Protein 6EMT (pdb70)

Organism: Thermococcus kodakarensis (strain ATCC BAA-918 / JCM 12380 / KOD1) (NCBI:txid69014)

Nearest PDB structures (foldseek):
  6emt-assembly1_A  TM=1.006E+00  e=5.779E-35  Thermococcus kodakarensis
  6emv-assembly2_B  TM=9.645E-01  e=4.285E-28  Thermococcus kodakarensis
  6emv-assembly3_C  TM=9.522E-01  e=2.110E-27  Thermococcus kodakarensis
  6emv-assembly1_A  TM=9.459E-01  e=3.331E-26  Thermococcus kodakarensis
  6ems-assembly1_A  TM=9.760E-01  e=1.971E-25  Thermococcus kodakarensis

Solvent-accessible surface area: 8914 Å² total; per-residue (Å²): 137,143,9,54,0,0,1,4,6,73,8,6,129,126,37,80,111,147,76,16,32,110,22,6,91,16,2,64,72,0,45,39,55,0,136,117,55,21,73,0,57,15,0,0,0,0,87,8,58,112,61,0,87,126,54,20,188,40,106,7,131,95,9,35,34,43,53,20,53,4,19,82,6,0,111,117,69,72,16,86,38,0,0,0,15,12,90,223,7,170,104,59,3,49,137,175,3,35,94,8,106,0,0,1,5,10,18,61,61,157,114,61,5,0,104,84,6,82,93,32,57,4,104,19,54,64,34,51,13,13,30,215,65,70,88,110,36,30,22,121,159,24,19,92,25,0,3,0,0,0,32,16,40,70,84,60,59,54,20,66,93,0,0,159,81,26,103

Foldseek 3Di:
DAAAAEAECPVVVVDDPVVLLLVLVLLVLLLVVCVVVHNSQSYEYECDDDVSQVSDDDDPPSYHYYNHHPLVVCVVVVAQEEEEEDQPDPAADAQVCRVHRYYYQHDAPVVGSCVVNVVSRHHYHYHYQAAVNHCVLADNRRSLSVQLVCCCNVVVDDSNVSSVVSD

Sequence (167 aa):
DWPYFIIDLYHWDKHTQKEKGKIALQVNQQSYGLLRDYFTGSELAVTWANEEFREMFHGPLDRITTYGGPTSEFLKENGINEVVLLDPWAEEVLSEKDFDVKAFIIGGIVDPKIGEELESAGIKVRRRKIVLRGDVVGVPDRINRILGIILKMMVEGKSMDEAVYEMQ

InterPro domains:
  IPR007356 tRNA (guanine(9)-N1)-methyltransferase, eukaryotic [PF27710] (101-217)
  IPR016742 tRNA methyltransferase, archaea [PIRSF018978] (1-370)
  IPR028564 tRNA methyltransferase TRM10-type domain [PS51675] (87-292)
  IPR038459 tRNA methyltransferase TRM10-type domain superfamily [G3DSA:3.40.1280.30] (87-271)
  IPR053618 tRNA N1-methyltransferase [NF041140] (1-370)
  IPR060233 tRNA (guanine(9)-/adenine(9)-N1)-methyltransferase, N-terminal domain [PF27379] (6-94)
  IPR060234 tRNA (guanine(9)-/adenine(9)-N1)-methyltransferase, C-terminal domain [PF27381] (278-363)

Radius of gyration: 14.93 Å; Cα contacts (8 Å, |Δi|>4): 275; chains: 1; bounding box: 35×37×37 Å

Structure (mmCIF, N/CA/C/O backbone):
data_6EMT
#
_entry.id   6EMT
#
_cell.length_a   62.262
_cell.length_b   62.262
_cell.length_c   203.510
_cell.angle_alpha   90.000
_cell.angle_beta   90.000
_cell.angle_gamma   120.000
#
_symmetry.space_group_name_H-M   'P 61 2 2'
#
loop_
_entity.id
_entity.type
_entity.pdbx_description
1 polymer 'tRNA (guanine(9)-/adenine(9)-N1)-methyltransferase'
2 non-polymer 'ACETATE ION'
3 non-polymer GLYCEROL
4 non-polymer 2-AMINO-2-HYDROXYMETHYL-PROPANE-1,3-DIOL
5 water water
#
loop_
_atom_site.group_PDB
_atom_site.id
_atom_site.type_symbol
_atom_site.label_atom_id
_atom_site.label_alt_id
_atom_site.label_comp_id
_atom_site.label_asym_id
_atom_site.label_entity_id
_atom_site.label_seq_id
_atom_site.pdbx_PDB_ins_code
_atom_site.Cartn_x
_atom_site.Cartn_y
_atom_site.Cartn_z
_atom_site.occupancy
_atom_site.B_iso_or_equiv
_atom_site.auth_seq_id
_atom_site.auth_comp_id
_atom_site.auth_asym_id
_atom_site.auth_atom_id
_atom_site.pdbx_PDB_model_num
ATOM 1 N N . ASP A 1 22 ? -16.42606 -24.53674 21.52570 1.000 74.84194 97 ASP A N 1
ATOM 2 C CA . ASP A 1 22 ? -16.04244 -23.28702 22.17365 1.000 80.63267 97 ASP A CA 1
ATOM 3 C C . ASP A 1 22 ? -14.55208 -23.00246 22.00059 1.000 83.80281 97 ASP A C 1
ATOM 4 O O . ASP A 1 22 ? -14.11542 -21.85663 22.10552 1.000 90.43776 97 ASP A O 1
ATOM 6 N N . TRP A 1 23 ? -13.77577 -24.05028 21.73475 1.000 69.30636 98 TRP A N 1
ATOM 7 C CA . TRP A 1 23 ? -12.34417 -23.88379 21.54831 1.000 54.52104 98 TRP A CA 1
ATOM 8 C C . TRP A 1 23 ? -12.05070 -23.27610 20.17499 1.000 46.33304 98 TRP A C 1
ATOM 9 O O . TRP A 1 23 ? -12.77519 -23.52481 19.20855 1.000 49.06351 98 TRP A O 1
ATOM 20 N N . PRO A 1 24 ? -10.99228 -22.47760 20.06632 1.000 40.75904 99 PRO A N 1
ATOM 21 C CA . PRO A 1 24 ? -10.70451 -21.79750 18.80043 1.000 37.00516 99 PRO A CA 1
ATOM 22 C C . PRO A 1 24 ? -10.06210 -22.72151 17.77830 1.000 37.57691 99 PRO A C 1
ATOM 23 O O . PRO A 1 24 ? -9.55669 -23.80009 18.09309 1.000 34.72639 99 PRO A O 1
ATOM 27 N N . TYR A 1 25 ? -10.09316 -22.26915 16.52668 1.000 31.19999 100 TYR A N 1
ATOM 28 C CA . TYR A 1 25 ? -9.31402 -22.90937 15.48067 1.000 32.00390 100 TYR A CA 1
ATOM 29 C C . TYR A 1 25 ? -7.87854 -22.41250 15.53055 1.000 27.88883 100 TYR A C 1
ATOM 30 O O . TYR A 1 25 ? -7.61684 -21.24199 15.82850 1.000 30.91033 100 TYR A O 1
ATOM 39 N N . PHE A 1 26 ? -6.94991 -23.31416 15.24133 1.000 26.85304 101 PHE A N 1
ATOM 40 C CA . PHE A 1 26 ? -5.54264 -22.98189 15.05990 1.000 26.03736 101 PHE A CA 1
ATOM 41 C C . PHE A 1 26 ? -5.21766 -23.26567 13.60271 1.000 24.69405 101 PHE A C 1
ATOM 42 O O . PHE A 1 26 ? -5.25535 -24.42187 13.16716 1.000 29.17067 101 PHE A O 1
ATOM 50 N N . ILE A 1 27 ? -4.92920 -22.21006 12.84857 1.000 24.85809 102 ILE A N 1
ATOM 51 C CA . ILE A 1 27 ? -4.94072 -22.26131 11.39068 1.000 26.54122 102 ILE A CA 1
ATOM 52 C C . ILE A 1 27 ? -3.51586 -22.26848 10.86582 1.000 24.60418 102 ILE A C 1
ATOM 53 O O . ILE A 1 27 ? -2.69256 -21.43290 11.25766 1.000 25.80438 102 ILE A O 1
ATOM 58 N N . ILE A 1 28 ? -3.22851 -23.21333 9.97854 1.000 25.77735 103 ILE A N 1
ATOM 59 C CA . ILE A 1 28 ? -2.01491 -23.21653 9.17549 1.000 25.08808 103 ILE A CA 1
ATOM 60 C C . ILE A 1 28 ? -2.44723 -22.83071 7.76507 1.000 29.59779 103 ILE A C 1
ATOM 61 O O . ILE A 1 28 ? -3.16816 -23.58477 7.10045 1.000 28.33431 103 ILE A O 1
ATOM 66 N N . ASP A 1 29 ? -2.02621 -21.64191 7.32098 1.000 27.32580 104 ASP A N 1
ATOM 67 C CA . ASP A 1 29 ? -2.51999 -20.99971 6.10036 1.000 29.50772 104 ASP A CA 1
ATOM 68 C C . ASP A 1 29 ? -1.52365 -21.25779 4.97301 1.000 32.75187 104 ASP A C 1
ATOM 69 O O . ASP A 1 29 ? -0.39699 -20.75709 5.00955 1.000 33.56707 104 ASP A O 1
ATOM 74 N N . LEU A 1 30 ? -1.93871 -22.02334 3.95810 1.000 27.67792 105 LEU A N 1
ATOM 75 C CA . LEU A 1 30 ? -1.03568 -22.38816 2.87049 1.000 29.01187 105 LEU A CA 1
ATOM 76 C C . LEU A 1 30 ? -1.09978 -21.41558 1.69718 1.000 35.67173 105 LEU A C 1
ATOM 77 O O . LEU A 1 30 ? -0.79342 -21.80141 0.55868 1.000 31.15569 105 LEU A O 1
ATOM 82 N N . TYR A 1 31 ? -1.46882 -20.15870 1.95779 1.000 30.17510 106 TYR A N 1
ATOM 83 C CA . TYR A 1 31 ? -1.59709 -19.15997 0.90017 1.000 37.37711 106 TYR A CA 1
ATOM 84 C C . TYR A 1 31 ? -0.35048 -19.09658 0.01986 1.000 34.45003 106 TYR A C 1
ATOM 85 O O . TYR A 1 31 ? -0.45527 -19.00866 -1.20996 1.000 34.98721 106 TYR A O 1
ATOM 94 N N . HIS A 1 32 ? 0.83558 -19.16290 0.62821 1.000 32.80091 107 HIS A N 1
ATOM 95 C CA . HIS A 1 32 ? 2.10950 -19.03000 -0.07245 1.000 41.26388 107 HIS A CA 1
ATOM 96 C C . HIS A 1 32 ? 2.71802 -20.37427 -0.46785 1.000 38.29402 107 HIS A C 1
ATOM 97 O O . HIS A 1 32 ? 3.93717 -20.46089 -0.66380 1.000 41.66317 107 HIS A O 1
ATOM 104 N N . TRP A 1 33 ? 1.88819 -21.41326 -0.60829 1.000 34.74272 108 TRP A N 1
ATOM 105 C CA . TRP A 1 33 ? 2.38317 -22.77727 -0.80283 1.000 37.61400 108 TRP A CA 1
ATOM 106 C C . TRP A 1 33 ? 3.39736 -22.86619 -1.93882 1.000 39.45199 108 TRP A C 1
ATOM 107 O O . TRP A 1 33 ? 4.46040 -23.48068 -1.78981 1.000 41.21502 108 TRP A O 1
ATOM 118 N N . ASP A 1 34 ? 3.08776 -22.25647 -3.08396 1.000 42.23724 109 ASP A N 1
ATOM 119 C CA . ASP A 1 34 ? 3.92677 -22.42613 -4.26478 1.000 44.01414 109 ASP A CA 1
ATOM 120 C C . ASP A 1 34 ? 5.25327 -21.68425 -4.17008 1.000 48.03198 109 ASP A C 1
ATOM 121 O O . ASP A 1 34 ? 6.11267 -21.88123 -5.03525 1.000 52.50448 109 ASP A O 1
ATOM 126 N N . LYS A 1 35 ? 5.44736 -20.84854 -3.15250 1.000 43.62716 110 LYS A N 1
ATOM 127 C CA . LYS A 1 35 ? 6.71800 -20.16514 -2.95333 1.000 41.10694 110 LYS A CA 1
ATOM 128 C C . LYS A 1 35 ? 7.73374 -21.00056 -2.18513 1.000 45.39812 110 LYS A C 1
ATOM 129 O O . LYS A 1 35 ? 8.88715 -20.57577 -2.05191 1.000 48.51841 110 LYS A O 1
ATOM 135 N N . HIS A 1 36 ? 7.34712 -22.16757 -1.68033 1.000 40.08554 111 HIS A N 1
ATOM 136 C CA . HIS A 1 36 ? 8.22937 -22.97586 -0.85410 1.000 35.39102 111 HIS A CA 1
ATOM 137 C C . HIS A 1 36 ? 8.95824 -24.02299 -1.68575 1.000 36.89035 111 HIS A C 1
ATOM 138 O O . HIS A 1 36 ? 8.46854 -24.47202 -2.72508 1.000 37.06956 111 HIS A O 1
ATOM 145 N N . THR A 1 37 ? 10.14377 -24.40301 -1.21259 1.000 35.30123 112 THR A N 1
ATOM 146 C CA . THR A 1 37 ? 10.84963 -25.54634 -1.76492 1.000 40.21127 112 THR A CA 1
ATOM 147 C C . THR A 1 37 ? 10.12662 -26.83447 -1.38109 1.000 38.07490 112 THR A C 1
ATOM 148 O O . THR A 1 37 ? 9.26291 -26.85514 -0.49787 1.000 35.37137 112 THR A O 1
ATOM 152 N N . GLN A 1 38 ? 10.48692 -27.92651 -2.05977 1.000 35.59976 113 GLN A N 1
ATOM 153 C CA . GLN A 1 38 ? 9.89669 -29.21156 -1.70319 1.000 37.28422 113 GLN A CA 1
ATOM 154 C C . GLN A 1 38 ? 10.22861 -29.59338 -0.26472 1.000 41.25776 113 GLN A C 1
ATOM 155 O O . GLN A 1 38 ? 9.38092 -30.15815 0.43792 1.000 35.74762 113 GLN A O 1
ATOM 161 N N . LYS A 1 39 ? 11.43722 -29.26482 0.20418 1.000 34.26133 114 LYS A N 1
ATOM 162 C CA . LYS A 1 39 ? 11.77821 -29.53403 1.59923 1.000 37.28504 114 LYS A CA 1
ATOM 163 C C . LYS A 1 39 ? 10.91405 -28.71084 2.54802 1.000 33.99327 114 LYS A C 1
ATOM 164 O O . LYS A 1 39 ? 10.41397 -29.23421 3.54974 1.000 34.37953 114 LYS A O 1
ATOM 170 N N . GLU A 1 40 ? 10.72011 -27.42404 2.24713 1.000 29.14820 115 GLU A N 1
ATOM 171 C CA . GLU A 1 40 ? 9.87743 -26.58677 3.09647 1.000 30.15148 115 GLU A CA 1
ATOM 172 C C . GLU A 1 40 ? 8.43480 -27.07686 3.09865 1.000 35.09741 115 GLU A C 1
ATOM 173 O O . GLU A 1 40 ? 7.76626 -27.06107 4.13978 1.000 31.11321 115 GLU A O 1
ATOM 179 N N . LYS A 1 41 ? 7.93379 -27.51333 1.94174 1.000 31.96423 116 LYS A N 1
ATOM 180 C CA . LYS A 1 41 ? 6.61078 -28.12870 1.90797 1.000 31.00286 116 LYS A CA 1
ATOM 181 C C . LYS A 1 41 ? 6.54867 -29.34366 2.82832 1.000 35.85270 116 LYS A C 1
ATOM 182 O O . LYS A 1 41 ? 5.57965 -29.51655 3.57756 1.000 31.10326 116 LYS A O 1
ATOM 188 N N . GLY A 1 42 ? 7.58284 -30.18851 2.79675 1.000 30.32387 117 GLY A N 1
ATOM 189 C CA . GLY A 1 42 ? 7.60011 -31.36007 3.65652 1.000 31.16057 117 GLY A CA 1
ATOM 190 C C . GLY A 1 42 ? 7.67458 -31.01765 5.13236 1.000 34.90453 117 GLY A C 1
ATOM 191 O O . GLY A 1 42 ? 7.13392 -31.74745 5.96949 1.000 31.92852 117 GLY A O 1
ATOM 192 N N . LYS A 1 43 ? 8.34349 -29.91137 5.47320 1.000 29.64482 118 LYS A N 1
ATOM 193 C CA . LYS A 1 43 ? 8.39057 -29.46622 6.86450 1.000 29.74812 118 LYS A CA 1
ATOM 194 C C . LYS A 1 43 ? 7.02576 -28.99515 7.34042 1.000 35.09075 118 LYS A C 1
ATOM 195 O O . LYS A 1 43 ? 6.67624 -29.16914 8.51492 1.000 27.95220 118 LYS A O 1
ATOM 201 N N . ILE A 1 44 ? 6.24739 -28.37821 6.44935 1.000 27.60009 119 ILE A N 1
ATOM 202 C CA . ILE A 1 44 ? 4.90504 -27.94362 6.82397 1.000 25.54464 119 ILE A CA 1
ATOM 203 C C . ILE A 1 44 ? 4.03408 -29.14740 7.16050 1.000 27.76579 119 ILE A C 1
ATOM 204 O O . ILE A 1 44 ? 3.31947 -29.15255 8.17149 1.000 26.68918 119 ILE A O 1
ATOM 209 N N . ALA A 1 45 ? 4.08685 -30.18951 6.32526 1.000 24.91293 120 ALA A N 1
ATOM 210 C CA . ALA A 1 45 ? 3.35843 -31.42157 6.61831 1.000 30.22839 120 ALA A CA 1
ATOM 211 C C . ALA A 1 45 ? 3.78154 -32.00883 7.95849 1.000 26.53873 120 ALA A C 1
ATOM 212 O O . ALA A 1 45 ? 2.93666 -32.45589 8.74373 1.000 27.40745 120 ALA A O 1
ATOM 214 N N . LEU A 1 46 ? 5.08898 -32.03487 8.22475 1.000 27.53506 121 LEU A N 1
ATOM 215 C CA . LEU A 1 46 ? 5.57961 -32.47866 9.52519 1.000 27.56748 121 LEU A CA 1
ATOM 216 C C . LEU A 1 46 ? 4.96232 -31.65786 10.64991 1.000 25.87566 121 LEU A C 1
ATOM 217 O O . LEU A 1 46 ? 4.47707 -32.21245 11.64452 1.000 26.61256 121 LEU A O 1
ATOM 222 N N . GLN A 1 47 ? 4.97066 -30.32772 10.50600 1.000 23.55333 122 GLN A N 1
ATOM 223 C CA . GLN A 1 47 ? 4.40052 -29.46491 11.53716 1.000 26.21611 122 GLN A CA 1
ATOM 224 C C . GLN A 1 47 ? 2.90803 -29.70774 11.71573 1.000 27.41556 122 GLN A C 1
ATOM 225 O O . GLN A 1 47 ? 2.40757 -29.65254 12.84423 1.000 24.24317 122 GLN A O 1
ATOM 231 N N . VAL A 1 48 ? 2.18350 -29.98457 10.62793 1.000 21.28193 123 VAL A N 1
ATOM 232 C CA . VAL A 1 48 ? 0.76758 -30.32513 10.74801 1.000 23.62473 123 VAL A CA 1
ATOM 233 C C . VAL A 1 48 ? 0.59175 -31.56029 11.62675 1.000 23.01739 123 VAL A C 1
ATOM 234 O O . VAL A 1 48 ? -0.21593 -31.56572 12.56313 1.000 27.00729 123 VAL A O 1
ATOM 238 N N . ASN A 1 49 ? 1.35984 -32.61767 11.34634 1.000 25.44051 124 ASN A N 1
ATOM 239 C CA . ASN A 1 49 ? 1.25394 -33.85248 12.12368 1.000 23.70944 124 ASN A CA 1
ATOM 240 C C . ASN A 1 49 ? 1.57813 -33.61834 13.59264 1.000 24.77418 124 ASN A C 1
ATOM 241 O O . ASN A 1 49 ? 0.88653 -34.13352 14.48137 1.000 25.12025 124 ASN A O 1
ATOM 246 N N . GLN A 1 50 ? 2.64746 -32.87125 13.87110 1.000 23.20472 125 GLN A N 1
ATOM 247 C CA A GLN A 1 50 ? 3.02436 -32.60523 15.25286 0.831 28.11443 125 GLN A CA 1
ATOM 248 C CA B GLN A 1 50 ? 3.02574 -32.60222 15.25188 0.169 27.23531 125 GLN A CA 1
ATOM 249 C C . GLN A 1 50 ? 1.97935 -31.75322 15.95990 1.000 25.88532 125 GLN A C 1
ATOM 250 O O . GLN A 1 50 ? 1.66686 -31.98243 17.13312 1.000 25.00830 125 GLN A O 1
ATOM 261 N N . SER A 1 51 ? 1.43785 -30.75218 15.25244 1.000 22.32052 126 SER A N 1
ATOM 262 C CA . SER A 1 51 ? 0.42263 -29.87984 15.82990 1.000 22.78658 126 SER A CA 1
ATOM 263 C C . SER A 1 51 ? -0.85508 -30.64544 16.13401 1.000 26.09822 126 SER A C 1
ATOM 264 O O . SER A 1 51 ? -1.50277 -30.39476 17.15820 1.000 25.70323 126 SER A O 1
ATOM 267 N N . TYR A 1 52 ? -1.24370 -31.57363 15.25203 1.000 24.20874 127 TYR A N 1
ATOM 268 C CA . TYR A 1 52 ? -2.38092 -32.43358 15.56251 1.000 22.87640 127 TYR A CA 1
ATOM 269 C C . TYR A 1 52 ? -2.12638 -33.21451 16.84420 1.000 24.18201 127 TYR A C 1
ATOM 270 O O . TYR A 1 52 ? -3.01602 -33.33694 17.69647 1.000 25.74952 127 TYR A O 1
ATOM 279 N N . GLY A 1 53 ? -0.90883 -33.73669 16.99986 1.000 23.02896 128 GLY A N 1
ATOM 280 C CA . GLY A 1 53 ? -0.56923 -34.44909 18.21933 1.000 25.13418 128 GLY A CA 1
ATOM 281 C C . GLY A 1 53 ? -0.78240 -33.61350 19.46737 1.000 25.89129 128 GLY A C 1
ATOM 282 O O . GLY A 1 53 ? -1.32237 -34.09965 20.46494 1.000 26.54944 128 GLY A O 1
ATOM 283 N N . LEU A 1 54 ? -0.36949 -32.34313 19.43038 1.000 26.18357 129 LEU A N 1
ATOM 284 C CA . LEU A 1 54 ? -0.56120 -31.47215 20.58974 1.000 31.47636 129 LEU A CA 1
ATOM 285 C C . LEU A 1 54 ? -2.04040 -31.22260 20.85416 1.000 29.42007 129 LEU A C 1
ATOM 286 O O . LEU A 1 54 ? -2.50290 -31.30486 21.99843 1.000 26.03342 129 LEU A O 1
ATOM 291 N N . LEU A 1 55 ? -2.79793 -30.90378 19.80425 1.000 26.02771 130 LEU A N 1
ATOM 292 C CA . LEU A 1 55 ? -4.20431 -30.55780 19.98591 1.000 27.36342 130 LEU A CA 1
ATOM 293 C C . LEU A 1 55 ? -5.04757 -31.77894 20.33216 1.000 31.98778 130 LEU A C 1
ATOM 294 O O . LEU A 1 55 ? -6.07560 -31.64881 21.00444 1.000 29.78017 130 LEU A O 1
ATOM 299 N N . ARG A 1 56 ? -4.63244 -32.96548 19.88451 1.000 25.93945 131 ARG A N 1
ATOM 300 C CA . ARG A 1 56 ? -5.30260 -34.19775 20.29227 1.000 29.13524 131 ARG A CA 1
ATOM 301 C C . ARG A 1 56 ? -5.20028 -34.42029 21.79825 1.000 33.99975 131 ARG A C 1
ATOM 302 O O . ARG A 1 56 ? -6.09794 -35.02323 22.40132 1.000 32.08924 131 ARG A O 1
ATOM 310 N N . ASP A 1 57 ? -4.11810 -33.94749 22.42164 1.000 28.36486 132 ASP A N 1
ATOM 311 C CA . ASP A 1 57 ? -3.99065 -34.02205 23.87215 1.000 28.87418 132 ASP A CA 1
ATOM 312 C C . ASP A 1 57 ? -4.85715 -32.96427 24.55070 1.000 31.82728 132 ASP A C 1
ATOM 313 O O . ASP A 1 57 ? -5.76862 -33.29107 25.31873 1.000 35.56928 132 ASP A O 1
ATOM 318 N N . TYR A 1 58 ? -4.58639 -31.68673 24.27214 1.000 30.21420 133 TYR A N 1
ATOM 319 C CA . TYR A 1 58 ? -5.34572 -30.60901 24.90313 1.000 33.14621 133 TYR A CA 1
ATOM 320 C C . TYR A 1 58 ? -6.82929 -30.71559 24.58490 1.000 45.18095 133 TYR A C 1
ATOM 321 O O . TYR A 1 58 ? -7.67908 -30.62987 25.47866 1.000 48.09205 133 TYR A O 1
ATOM 330 N N . PHE A 1 59 ? -7.15818 -30.89320 23.30919 1.000 38.46145 134 PHE A N 1
ATOM 331 C CA . PHE A 1 59 ? -8.54372 -30.85854 22.86981 1.000 38.53090 134 PHE A CA 1
ATOM 332 C C . PHE A 1 59 ? -8.90402 -32.14142 22.13427 1.000 44.31739 134 PHE A C 1
ATOM 333 O O . PHE A 1 59 ? -8.64519 -33.24281 22.62938 1.000 48.56662 134 PHE A O 1
ATOM 341 N N . THR A 1 60 ? -9.49597 -32.01012 20.94584 1.000 39.60083 135 THR A N 1
ATOM 342 C CA . THR A 1 60 ? -9.88138 -33.17329 20.15941 1.000 40.55164 135 THR A CA 1
ATOM 343 C C . THR A 1 60 ? -8.96186 -33.42634 18.97602 1.000 37.20403 135 THR A C 1
ATOM 344 O O . THR A 1 60 ? -8.91512 -34.55729 18.47815 1.000 40.93529 135 THR A O 1
ATOM 348 N N . GLY A 1 61 ? -8.23420 -32.40668 18.51947 1.000 33.70535 136 GLY A N 1
ATOM 349 C CA . GLY A 1 61 ? -7.43330 -32.47438 17.32306 1.000 33.94292 136 GLY A CA 1
ATOM 350 C C . GLY A 1 61 ? -8.06674 -31.78628 16.12973 1.000 32.38788 136 GLY A C 1
ATOM 351 O O . GLY A 1 61 ? -7.34615 -31.30599 15.24710 1.000 32.81783 136 GLY A O 1
ATOM 352 N N . SER A 1 62 ? -9.40019 -31.72668 16.08944 1.000 32.42680 137 SER A N 1
ATOM 353 C CA . SER A 1 62 ? -10.12650 -31.08602 14.99801 1.000 34.15980 137 SER A CA 1
ATOM 354 C C . SER A 1 62 ? -9.97208 -29.57259 14.99399 1.000 35.01905 137 SER A C 1
ATOM 355 O O . SER A 1 62 ? -10.36981 -28.93065 14.01454 1.000 32.76243 137 SER A O 1
ATOM 358 N N . GLU A 1 63 ? -9.41862 -28.99220 16.06342 1.000 32.19969 138 GLU A N 1
ATOM 359 C CA . GLU A 1 63 ? -9.19427 -27.55217 16.11424 1.000 33.32287 138 GLU A CA 1
ATOM 360 C C . GLU A 1 63 ? -8.06900 -27.11368 15.18703 1.000 33.23149 138 GLU A C 1
ATOM 361 O O . GLU A 1 63 ? -7.95883 -25.92144 14.88297 1.000 30.91506 138 GLU A O 1
ATOM 367 N N . LEU A 1 64 ? -7.22413 -28.03955 14.74602 1.000 26.81871 139 LEU A N 1
ATOM 368 C CA . LEU A 1 64 ? -6.23394 -27.71580 13.73287 1.000 23.58112 139 LEU A CA 1
ATOM 369 C C . LEU A 1 64 ? -6.92749 -27.60063 12.38641 1.000 25.96145 139 LEU A C 1
ATOM 370 O O . LEU A 1 64 ? -7.60492 -28.53640 11.94574 1.000 30.27833 139 LEU A O 1
ATOM 375 N N . ALA A 1 65 ? -6.77920 -26.44920 11.74385 1.000 27.17168 140 ALA A N 1
ATOM 376 C CA . ALA A 1 65 ? -7.39315 -26.19468 10.45094 1.000 26.97753 140 ALA A CA 1
ATOM 377 C C . ALA A 1 65 ? -6.30802 -25.79032 9.46832 1.000 28.37285 140 ALA A C 1
ATOM 378 O O . ALA A 1 65 ? -5.43136 -24.98845 9.79926 1.000 30.13056 140 ALA A O 1
ATOM 380 N N . VAL A 1 66 ? -6.35334 -26.36322 8.27256 1.000 28.76118 141 VAL A N 1
ATOM 381 C CA . VAL A 1 66 ? -5.41564 -26.02865 7.21180 1.000 23.85348 141 VAL A CA 1
ATOM 382 C C . VAL A 1 66 ? -6.22878 -25.43842 6.07123 1.000 23.03007 141 VAL A C 1
ATOM 383 O O . VAL A 1 66 ? -7.11614 -26.10633 5.52703 1.000 28.09630 141 VAL A O 1
ATOM 387 N N . THR A 1 67 ? -5.94162 -24.19048 5.72393 1.000 25.69142 142 THR A N 1
ATOM 388 C CA . THR A 1 67 ? -6.62063 -23.52173 4.62339 1.000 25.92291 142 THR A CA 1
ATOM 389 C C . THR A 1 67 ? -5.71774 -23.49543 3.39484 1.000 27.98905 142 THR A C 1
ATOM 390 O O . THR A 1 67 ? -4.50477 -23.70055 3.48283 1.000 27.79610 142 THR A O 1
ATOM 394 N N . TRP A 1 68 ? -6.33406 -23.24619 2.23493 1.000 28.33639 143 TRP A N 1
ATOM 395 C CA . TRP A 1 68 ? -5.67723 -23.42270 0.93872 1.000 30.20165 143 TRP A CA 1
ATOM 396 C C . TRP A 1 68 ? -5.08082 -24.82462 0.79948 1.000 33.94362 143 TRP A C 1
ATOM 397 O O . TRP A 1 68 ? -4.00555 -24.99962 0.21730 1.000 31.50427 143 TRP A O 1
ATOM 408 N N . ALA A 1 69 ? -5.76448 -25.83449 1.33953 1.000 31.46684 144 ALA A N 1
ATOM 409 C CA . ALA A 1 69 ? -5.27321 -27.21032 1.28624 1.000 33.17080 144 ALA A CA 1
ATOM 410 C C . ALA A 1 69 ? -5.45125 -27.76139 -0.12176 1.000 37.52953 144 ALA A C 1
ATOM 411 O O . ALA A 1 69 ? -6.58231 -27.92476 -0.58928 1.000 49.28970 144 ALA A O 1
ATOM 413 N N . ASN A 1 70 ? -4.34747 -28.05619 -0.80371 1.000 38.33188 145 ASN A N 1
ATOM 414 C CA . ASN A 1 70 ? -4.41048 -28.53533 -2.17738 1.000 39.89101 145 ASN A CA 1
ATOM 415 C C . ASN A 1 70 ? -3.96034 -29.99256 -2.25134 1.000 37.25045 145 ASN A C 1
ATOM 416 O O . ASN A 1 70 ? -3.61000 -30.61792 -1.24681 1.000 38.47162 145 ASN A O 1
ATOM 421 N N . GLU A 1 71 ? -3.96942 -30.53491 -3.46969 1.000 35.51128 146 GLU A N 1
ATOM 422 C CA . GLU A 1 71 ? -3.73867 -31.96488 -3.63344 1.000 40.60825 146 GLU A CA 1
ATOM 423 C C . GLU A 1 71 ? -2.28983 -32.33837 -3.34715 1.000 38.37726 146 GLU A C 1
ATOM 424 O O . GLU A 1 71 ? -2.02234 -33.42434 -2.82040 1.000 40.72075 146 GLU A O 1
ATOM 430 N N . GLU A 1 72 ? -1.33827 -31.46540 -3.69178 1.000 40.96819 147 GLU A N 1
ATOM 431 C CA . GLU A 1 72 ? 0.05950 -31.77092 -3.39603 1.000 38.87811 147 GLU A CA 1
ATOM 432 C C . GLU A 1 72 ? 0.28683 -31.85964 -1.89475 1.000 36.46756 147 GLU A C 1
ATOM 433 O O . GLU A 1 72 ? 1.00091 -32.74728 -1.41186 1.000 36.97645 147 GLU A O 1
ATOM 439 N N . PHE A 1 73 ? -0.31077 -30.93694 -1.14519 1.000 32.12199 148 PHE A N 1
ATOM 440 C CA . PHE A 1 73 ? -0.21992 -30.98213 0.30760 1.000 27.87404 148 PHE A CA 1
ATOM 441 C C . PHE A 1 73 ? -0.79491 -32.28624 0.85170 1.000 30.96686 148 PHE A C 1
ATOM 442 O O . PHE A 1 73 ? -0.16352 -32.96712 1.67088 1.000 31.99258 148 PHE A O 1
ATOM 450 N N . ARG A 1 74 ? -1.99681 -32.65385 0.40242 1.000 31.38898 149 ARG A N 1
ATOM 451 C CA . ARG A 1 74 ? -2.63614 -33.86249 0.91229 1.000 34.77455 149 ARG A CA 1
ATOM 452 C C . ARG A 1 74 ? -1.83587 -35.11243 0.56819 1.000 42.03696 149 ARG A C 1
ATOM 453 O O . ARG A 1 74 ? -1.78039 -36.05293 1.37111 1.000 39.02301 149 ARG A O 1
ATOM 461 N N . GLU A 1 75 ? -1.19820 -35.14070 -0.60571 1.000 35.90724 150 GLU A N 1
ATOM 462 C CA . GLU A 1 75 ? -0.42758 -36.31347 -0.99651 1.000 38.08582 150 GLU A CA 1
ATOM 463 C C . GLU A 1 75 ? 0.87948 -36.44697 -0.22525 1.000 39.31842 150 GLU A C 1
ATOM 464 O O . GLU A 1 75 ? 1.56353 -37.46260 -0.37744 1.000 48.18426 150 GLU A O 1
ATOM 470 N N . MET A 1 76 ? 1.23781 -35.46884 0.60628 1.000 34.38357 151 MET A N 1
ATOM 471 C CA . MET A 1 76 ? 2.41858 -35.62012 1.44610 1.000 38.49077 151 MET A CA 1
ATOM 472 C C . MET A 1 76 ? 2.14678 -36.42591 2.70583 1.000 44.39117 151 MET A C 1
ATOM 473 O O . MET A 1 76 ? 3.08679 -36.71222 3.45380 1.000 45.01523 151 MET A O 1
ATOM 478 N N . PHE A 1 77 ? 0.89950 -36.80082 2.95153 1.000 37.43660 152 PHE A N 1
ATOM 479 C CA . PHE A 1 77 ? 0.53339 -37.60068 4.10882 1.000 35.88739 152 PHE A CA 1
ATOM 480 C C . PHE A 1 77 ? 0.28758 -39.04489 3.68661 1.000 48.37093 152 PHE A C 1
ATOM 481 O O . PHE A 1 77 ? 0.24792 -39.37539 2.50043 1.000 47.64120 152 PHE A O 1
ATOM 489 N N . HIS A 1 78 ? 0.13218 -39.91393 4.67973 1.000 36.85758 153 HIS A N 1
ATOM 490 C CA . HIS A 1 78 ? 0.01171 -41.34951 4.45595 1.000 40.45862 153 HIS A CA 1
ATOM 491 C C . HIS A 1 78 ? -1.36351 -41.86790 4.86031 1.000 50.05416 153 HIS A C 1
ATOM 492 O O . HIS A 1 78 ? -1.51172 -42.99700 5.33226 1.000 61.31962 153 HIS A O 1
ATOM 499 N N . GLY A 1 79 ? -2.38156 -41.04441 4.65611 1.000 45.87850 154 GLY A N 1
ATOM 500 C CA . GLY A 1 79 ? -3.74719 -41.41699 4.92051 1.000 54.13577 154 GLY A CA 1
ATOM 501 C C . GLY A 1 79 ? -4.64786 -40.20517 4.82693 1.000 41.49746 154 GLY A C 1
ATOM 502 O O . GLY A 1 79 ? -4.17969 -39.07247 4.67254 1.000 40.72748 154 GLY A O 1
ATOM 503 N N . PRO A 1 80 ? -5.96079 -40.41808 4.91016 1.000 48.52997 155 PRO A N 1
ATOM 504 C CA . PRO A 1 80 ? -6.88961 -39.28278 4.89100 1.000 44.94097 155 PRO A CA 1
ATOM 505 C C . PRO A 1 80 ? -6.65089 -38.37175 6.08569 1.000 34.93182 155 PRO A C 1
ATOM 506 O O . PRO A 1 80 ? -6.09333 -38.77961 7.10753 1.000 44.07735 155 PRO A O 1
ATOM 510 N N . LEU A 1 81 ? -7.06888 -37.11637 5.94134 1.000 36.66676 156 LEU A N 1
ATOM 511 C CA . LEU A 1 81 ? -6.87364 -36.10384 6.96992 1.000 33.35707 156 LEU A CA 1
ATOM 512 C C . LEU A 1 81 ? -8.18134 -35.74192 7.66683 1.000 32.23635 156 LEU A C 1
ATOM 513 O O . LEU A 1 81 ? -8.36180 -34.60501 8.10988 1.000 31.78463 156 LEU A O 1
ATOM 518 N N . ASP A 1 82 ? -9.09314 -36.71288 7.78030 1.000 34.76325 157 ASP A N 1
ATOM 519 C CA . ASP A 1 82 ? -10.38292 -36.46713 8.41868 1.000 40.70067 157 ASP A CA 1
ATOM 520 C C . ASP A 1 82 ? -10.22594 -36.00940 9.86353 1.000 34.86593 157 ASP A C 1
ATOM 521 O O . ASP A 1 82 ? -11.10150 -35.31469 10.39181 1.000 38.09580 157 ASP A O 1
ATOM 526 N N . ARG A 1 83 ? -9.12436 -36.38618 10.51603 1.000 29.87808 158 ARG A N 1
ATOM 527 C CA . ARG A 1 83 ? -8.93776 -36.06075 11.92609 1.000 32.35631 158 ARG A CA 1
ATOM 528 C C . ARG A 1 83 ? -8.67971 -34.57720 12.15953 1.000 34.11751 158 ARG A C 1
ATOM 529 O O . ARG A 1 83 ? -8.81745 -34.10782 13.29441 1.000 35.85487 158 ARG A O 1
ATOM 537 N N . ILE A 1 84 ? -8.30191 -33.83138 11.12618 1.000 29.47965 159 ILE A N 1
ATOM 538 C CA . ILE A 1 84 ? -8.13368 -32.39199 11.23601 1.000 28.00757 159 ILE A CA 1
ATOM 539 C C . ILE A 1 84 ? -9.10285 -31.72304 10.27305 1.000 34.00411 159 ILE A C 1
ATOM 540 O O . ILE A 1 84 ? -9.68842 -32.35957 9.39777 1.000 35.09002 159 ILE A O 1
ATOM 545 N N . THR A 1 85 ? -9.26328 -30.41879 10.44764 1.000 30.62332 160 THR A N 1
ATOM 546 C CA . THR A 1 85 ? -10.10426 -29.62229 9.56938 1.000 33.60162 160 THR A CA 1
ATOM 547 C C . THR A 1 85 ? -9.24729 -29.16298 8.39748 1.000 31.93481 160 THR A C 1
ATOM 548 O O . THR A 1 85 ? -8.20566 -28.53211 8.59439 1.000 34.63382 160 THR A O 1
ATOM 552 N N . THR A 1 86 ? -9.64491 -29.52932 7.18763 1.000 30.86062 161 THR A N 1
ATOM 553 C CA . THR A 1 86 ? -8.95533 -29.06944 5.99572 1.000 28.85647 161 THR A CA 1
ATOM 554 C C . THR A 1 86 ? -9.93421 -28.28617 5.13511 1.000 32.30216 161 THR A C 1
ATOM 555 O O . THR A 1 86 ? -11.14297 -28.54105 5.14997 1.000 32.84401 161 THR A O 1
ATOM 559 N N . TYR A 1 87 ? -9.40155 -27.31640 4.39817 1.000 29.06636 162 TYR A N 1
ATOM 560 C CA . TYR A 1 87 ? -10.23800 -26.41007 3.62186 1.000 31.20903 162 TYR A CA 1
ATOM 561 C C . TYR A 1 87 ? -9.47078 -25.98856 2.38006 1.000 28.73414 162 TYR A C 1
ATOM 562 O O . TYR A 1 87 ? -8.38704 -25.40672 2.48805 1.000 29.51179 162 TYR A O 1
ATOM 571 N N . GLY A 1 88 ? -10.02922 -26.28744 1.20507 1.000 30.10503 163 GLY A N 1
ATOM 572 C CA . GLY A 1 88 ? -9.34226 -26.01097 -0.04121 1.000 35.42768 163 GLY A CA 1
ATOM 573 C C . GLY A 1 88 ? -9.29429 -24.55666 -0.44843 1.000 35.83732 163 GLY A C 1
ATOM 574 O O . GLY A 1 88 ? -8.47598 -24.19801 -1.30048 1.000 38.15499 163 GLY A O 1
ATOM 575 N N . GLY A 1 89 ? -10.12990 -23.70890 0.14940 1.000 34.61113 164 GLY A N 1
ATOM 576 C CA . GLY A 1 89 ? -10.26991 -22.34188 -0.29772 1.000 34.99771 164 GLY A CA 1
ATOM 577 C C . GLY A 1 89 ? -9.57658 -21.32265 0.58648 1.000 29.24393 164 GLY A C 1
ATOM 578 O O . GLY A 1 89 ? -8.78778 -21.65914 1.47329 1.000 32.09920 164 GLY A O 1
ATOM 579 N N . PRO A 1 90 ? -9.87594 -20.04509 0.35764 1.000 32.68216 165 PRO A N 1
ATOM 580 C CA . PRO A 1 90 ? -9.20342 -18.97628 1.10648 1.000 31.39713 165 PRO A CA 1
ATOM 581 C C . PRO A 1 90 ? -9.55915 -18.98887 2.58377 1.000 36.92378 165 PRO A C 1
ATOM 582 O O . PRO A 1 90 ? -10.66562 -19.35942 2.98504 1.000 31.67595 165 PRO A O 1
ATOM 586 N N . THR A 1 91 ? -8.58557 -18.57376 3.40155 1.000 32.99374 166 THR A N 1
ATOM 587 C CA . THR A 1 91 ? -8.79806 -18.49442 4.84327 1.000 31.10641 166 THR A CA 1
ATOM 588 C C . THR A 1 91 ? -9.97860 -17.59552 5.18729 1.000 31.13755 166 THR A C 1
ATOM 589 O O . THR A 1 91 ? -10.76962 -17.91804 6.08084 1.000 32.68342 166 THR A O 1
ATOM 593 N N . SER A 1 92 ? -10.11854 -16.46590 4.48500 1.000 31.37062 167 SER A N 1
ATOM 594 C CA . SER A 1 92 ? -11.22555 -15.55882 4.77267 1.000 33.01590 167 SER A CA 1
ATOM 595 C C . SER A 1 92 ? -12.56757 -16.24804 4.56283 1.000 32.49431 167 SER A C 1
ATOM 596 O O . SER A 1 92 ? -13.51368 -16.02963 5.32820 1.000 36.16105 167 SER A O 1
ATOM 599 N N . GLU A 1 93 ? -12.66525 -17.09338 3.53484 1.000 35.99590 168 GLU A N 1
ATOM 600 C CA . GLU A 1 93 ? -13.90142 -17.82911 3.28894 1.000 34.26963 168 GLU A CA 1
ATOM 601 C C . GLU A 1 93 ? -14.15831 -18.85688 4.38685 1.000 33.80032 168 GLU A C 1
ATOM 602 O O . GLU A 1 93 ? -15.29026 -18.99324 4.86498 1.000 33.12631 168 GLU A O 1
ATOM 608 N N . PHE A 1 94 ? -13.11700 -19.58889 4.79269 1.000 28.48127 169 PHE A N 1
ATOM 609 C CA . PHE A 1 94 ? -13.23866 -20.52397 5.90882 1.000 31.06389 169 PHE A CA 1
ATOM 610 C C . PHE A 1 94 ? -13.75034 -19.82735 7.16410 1.000 31.93531 169 PHE A C 1
ATOM 611 O O . PHE A 1 94 ? -14.64476 -20.33857 7.84831 1.000 30.23980 169 PHE A O 1
ATOM 619 N N . LEU A 1 95 ? -13.19484 -18.65776 7.48184 1.000 30.69007 170 LEU A N 1
ATOM 620 C CA . LEU A 1 95 ? -13.63810 -17.92854 8.66709 1.000 34.69348 170 LEU A CA 1
ATOM 621 C C . LEU A 1 95 ? -15.08611 -17.47687 8.53344 1.000 35.10161 170 LEU A C 1
ATOM 622 O O . LEU A 1 95 ? -15.88210 -17.64568 9.46443 1.000 36.10216 170 LEU A O 1
ATOM 627 N N . LYS A 1 96 ? -15.45064 -16.90827 7.38110 1.000 35.65400 171 LYS A N 1
ATOM 628 C CA . LYS A 1 96 ? -16.82441 -16.45421 7.19352 1.000 38.55424 171 LYS A CA 1
ATOM 629 C C . LYS A 1 96 ? -17.80711 -17.61655 7.25892 1.000 37.78187 171 LYS A C 1
ATOM 630 O O . LYS A 1 96 ? -18.91105 -17.47259 7.79784 1.000 41.35866 171 LYS A O 1
ATOM 636 N N . GLU A 1 97 ? -17.41961 -18.78119 6.72908 1.000 33.04636 172 GLU A N 1
ATOM 637 C CA . GLU A 1 97 ? -18.29292 -19.94988 6.79574 1.000 42.78674 172 GLU A CA 1
ATOM 638 C C . GLU A 1 97 ? -18.58468 -20.35649 8.23232 1.000 46.41967 172 GLU A C 1
ATOM 639 O O . GLU A 1 97 ? -19.66503 -20.88354 8.52203 1.000 44.38143 172 GLU A O 1
ATOM 645 N N . ASN A 1 98 ? -17.63917 -20.12708 9.13901 1.000 37.75521 173 ASN A N 1
ATOM 646 C CA . ASN A 1 98 ? -17.78690 -20.50091 10.53654 1.000 40.95207 173 ASN A CA 1
ATOM 647 C C . ASN A 1 98 ? -18.20239 -19.33141 11.41911 1.000 48.80467 173 ASN A C 1
ATOM 648 O O . ASN A 1 98 ? -18.12491 -19.43636 12.64685 1.000 47.65158 173 ASN A O 1
ATOM 653 N N . GLY A 1 99 ? -18.64952 -18.22826 10.82450 1.000 44.68684 174 GLY A N 1
ATOM 654 C CA . GLY A 1 99 ? -19.10217 -17.08852 11.59900 1.000 46.92156 174 GLY A CA 1
ATOM 655 C C . GLY A 1 99 ? -18.01787 -16.39163 12.38916 1.000 44.04100 174 GLY A C 1
ATOM 656 O O . GLY A 1 99 ? -18.30337 -15.81054 13.44166 1.000 48.32712 174 GLY A O 1
ATOM 657 N N . ILE A 1 100 ? -16.77853 -16.42827 11.90853 1.000 38.38832 175 ILE A N 1
ATOM 658 C CA . ILE A 1 100 ? -15.64314 -15.80422 12.57904 1.000 39.46425 175 ILE A CA 1
ATOM 659 C C . ILE A 1 100 ? -15.24888 -14.56224 11.79290 1.000 43.50827 175 ILE A C 1
ATOM 660 O O . ILE A 1 100 ? -15.02029 -14.63746 10.57950 1.000 41.85352 175 ILE A O 1
ATOM 665 N N . ASN A 1 101 ? -15.17214 -13.42049 12.48043 1.000 48.49868 176 ASN A N 1
ATOM 666 C CA . ASN A 1 101 ? -14.81752 -12.16232 11.84025 1.000 51.42390 176 ASN A CA 1
ATOM 667 C C . ASN A 1 101 ? -13.51423 -11.56944 12.35343 1.000 47.88027 176 ASN A C 1
ATOM 668 O O . ASN A 1 101 ? -13.14955 -10.46429 11.93615 1.000 44.24770 176 ASN A O 1
ATOM 673 N N . GLU A 1 102 ? -12.79930 -12.26792 13.23092 1.000 43.71063 177 GLU A N 1
ATOM 674 C CA . GLU A 1 102 ? -11.56377 -11.75078 13.79729 1.000 43.56519 177 GLU A CA 1
ATOM 675 C C . GLU A 1 102 ? -10.61400 -12.90768 14.06077 1.000 40.87072 177 GLU A C 1
ATOM 676 O O . GLU A 1 102 ? -11.03875 -13.98262 14.49141 1.000 41.30129 177 GLU A O 1
ATOM 682 N N . VAL A 1 103 ? -9.32759 -12.68451 13.79191 1.000 36.21652 178 VAL A N 1
ATOM 683 C CA . VAL A 1 103 ? -8.30421 -13.69367 14.02285 1.000 32.57169 178 VAL A CA 1
ATOM 684 C C . VAL A 1 103 ? -7.08119 -13.04678 14.65026 1.000 35.44049 178 VAL A C 1
ATOM 685 O O . VAL A 1 103 ? -6.83033 -11.84867 14.50472 1.000 41.17523 178 VAL A O 1
ATOM 689 N N . VAL A 1 104 ? -6.31826 -13.86972 15.35595 1.000 35.81817 179 VAL A N 1
ATOM 690 C CA . VAL A 1 104 ? -4.99864 -13.50013 15.84208 1.000 39.16818 179 VAL A CA 1
ATOM 691 C C . VAL A 1 104 ? -3.97909 -14.06201 14.86589 1.000 34.90408 179 VAL A C 1
ATOM 692 O O . VAL A 1 104 ? -4.02264 -15.25031 14.52846 1.000 34.04958 179 VAL A O 1
ATOM 696 N N . LEU A 1 105 ? -3.08126 -13.20734 14.39339 1.000 37.81712 180 LEU A N 1
ATOM 697 C CA . LEU A 1 105 ? -2.02944 -13.59504 13.46084 1.000 37.83587 180 LEU A CA 1
ATOM 698 C C . LEU A 1 105 ? -0.70086 -13.53666 14.20355 1.000 39.30437 180 LEU A C 1
ATOM 699 O O . LEU A 1 105 ? -0.23432 -12.45253 14.57060 1.000 43.38922 180 LEU A O 1
ATOM 704 N N . LEU A 1 106 ? -0.10271 -14.70037 14.43772 1.000 34.19892 181 LEU A N 1
ATOM 705 C CA . LEU A 1 106 ? 1.19580 -14.75347 15.09438 1.000 36.54434 181 LEU A CA 1
ATOM 706 C C . LEU A 1 106 ? 2.25250 -14.20211 14.14953 1.000 43.79839 181 LEU A C 1
ATOM 707 O O . LEU A 1 106 ? 2.43217 -14.71380 13.03869 1.000 41.66478 181 LEU A O 1
ATOM 712 N N . ASP A 1 107 ? 2.93534 -13.15480 14.58564 1.000 36.93092 182 ASP A N 1
ATOM 713 C CA . ASP A 1 107 ? 3.81926 -12.38477 13.72366 1.000 38.23089 182 ASP A CA 1
ATOM 714 C C . ASP A 1 107 ? 4.93354 -11.77738 14.56295 1.000 38.12578 182 ASP A C 1
ATOM 715 O O . ASP A 1 107 ? 4.67655 -10.87954 15.37348 1.000 42.76422 182 ASP A O 1
ATOM 720 N N . PRO A 1 108 ? 6.17850 -12.22581 14.38824 1.000 46.75459 183 PRO A N 1
ATOM 721 C CA . PRO A 1 108 ? 7.27369 -11.69048 15.21498 1.000 47.84985 183 PRO A CA 1
ATOM 722 C C . PRO A 1 108 ? 7.51575 -10.20482 15.02141 1.000 47.42640 183 PRO A C 1
ATOM 723 O O . PRO A 1 108 ? 8.16943 -9.58484 15.86998 1.000 49.01434 183 PRO A O 1
ATOM 727 N N . TRP A 1 109 ? 7.00468 -9.60843 13.94685 1.000 47.47486 184 TRP A N 1
ATOM 7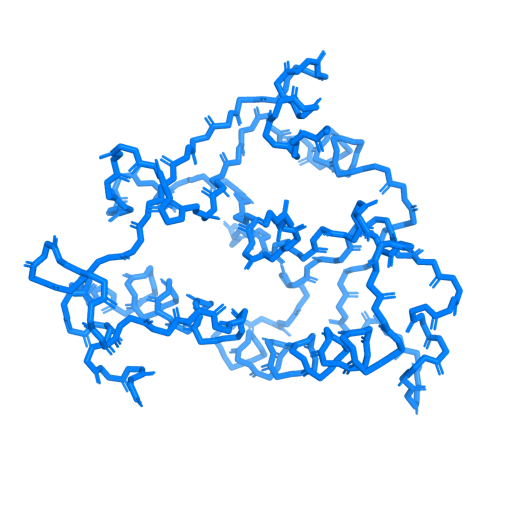28 C CA . TRP A 1 109 ? 7.14542 -8.17859 13.71357 1.000 49.29118 184 TRP A CA 1
ATOM 729 C C . TRP A 1 109 ? 5.96154 -7.37468 14.23920 1.000 48.67748 184 TRP A C 1
ATOM 730 O O . TRP A 1 109 ? 5.89201 -6.16669 13.99376 1.000 55.16109 184 TRP A O 1
ATOM 741 N N . ALA A 1 110 ? 5.03919 -8.01102 14.95692 1.000 46.53356 185 ALA A N 1
ATOM 742 C CA . ALA A 1 110 ? 3.90882 -7.30043 15.53052 1.000 48.81466 185 ALA A CA 1
ATOM 743 C C . ALA A 1 110 ? 4.36872 -6.35358 16.63409 1.000 58.66946 185 ALA A C 1
ATOM 744 O O . ALA A 1 110 ? 5.41489 -6.54097 17.26159 1.000 55.88195 185 ALA A O 1
ATOM 746 N N . GLU A 1 111 ? 3.55667 -5.32366 16.87283 1.000 56.07149 186 GLU A N 1
ATOM 747 C CA . GLU A 1 111 ? 3.87491 -4.36117 17.92010 1.000 60.81282 186 GLU A CA 1
ATOM 748 C C . GLU A 1 111 ? 3.42438 -4.85223 19.29141 1.000 59.20317 186 GLU A C 1
ATOM 749 O O . GLU A 1 111 ? 4.11983 -4.63071 20.28934 1.000 57.43724 186 GLU A O 1
ATOM 755 N N . GLU A 1 112 ? 2.28230 -5.53147 19.36357 1.000 51.23933 187 GLU A N 1
ATOM 756 C CA . GLU A 1 112 ? 1.73157 -5.98495 20.63343 1.000 50.90398 187 GLU A CA 1
ATOM 757 C C . GLU A 1 112 ? 2.06353 -7.44982 20.88502 1.000 50.69267 187 GLU A C 1
ATOM 758 O O . GLU A 1 112 ? 2.05873 -8.27188 19.96468 1.000 47.27075 187 GLU A O 1
ATOM 764 N N . VAL A 1 113 ? 2.33799 -7.76214 22.13468 1.000 48.83998 188 VAL A N 1
ATOM 765 C CA . VAL A 1 113 ? 2.63842 -9.11651 22.57746 1.000 44.28112 188 VAL A CA 1
ATOM 766 C C . VAL A 1 113 ? 1.32852 -9.84907 22.83767 1.000 48.61914 188 VAL A C 1
ATOM 767 O O . VAL A 1 113 ? 0.37188 -9.27237 23.36912 1.000 48.00246 188 VAL A O 1
ATOM 771 N N . LEU A 1 114 ? 1.27192 -11.11792 22.43457 1.000 43.41959 189 LEU A N 1
ATOM 772 C CA . LEU A 1 114 ? 0.11502 -11.95088 22.73573 1.000 43.22053 189 LEU A CA 1
ATOM 773 C C . LEU A 1 114 ? -0.10593 -12.01738 24.24282 1.000 40.10568 189 LEU A C 1
ATOM 774 O O . LEU A 1 114 ? 0.84524 -12.11226 25.02144 1.000 40.70101 189 LEU A O 1
ATOM 779 N N . SER A 1 115 ? -1.36899 -11.95713 24.65829 1.000 45.42050 190 SER A N 1
ATOM 780 C CA . SER A 1 115 ? -1.69695 -11.98988 26.07708 1.000 46.27624 190 SER A CA 1
ATOM 781 C C . SER A 1 115 ? -3.05061 -12.66135 26.26825 1.000 48.25319 190 SER A C 1
ATOM 782 O O . SER A 1 115 ? -3.73393 -13.02315 25.30659 1.000 42.51324 190 SER A O 1
ATOM 785 N N . GLU A 1 116 ? -3.43902 -12.80900 27.53710 1.000 53.97028 191 GLU A N 1
ATOM 786 C CA . GLU A 1 116 ? -4.70612 -13.44312 27.87775 1.000 46.59225 191 GLU A CA 1
ATOM 787 C C . GLU A 1 116 ? -5.90381 -12.68447 27.31888 1.000 53.66103 191 GLU A C 1
ATOM 788 O O . GLU A 1 116 ? -6.96578 -13.28546 27.12152 1.000 49.45006 191 GLU A O 1
ATOM 794 N N . LYS A 1 117 ? -5.75939 -11.38371 27.05171 1.000 49.35441 192 LYS A N 1
ATOM 795 C CA . LYS A 1 117 ? -6.85367 -10.61667 26.46836 1.000 54.68454 192 LYS A CA 1
ATOM 796 C C . LYS A 1 117 ? -7.12487 -10.98410 25.01625 1.000 49.86061 192 LYS A C 1
ATOM 797 O O . LYS A 1 117 ? -8.10532 -10.49599 24.44420 1.000 52.35448 192 LYS A O 1
ATOM 803 N N . ASP A 1 118 ? -6.28610 -11.82043 24.40980 1.000 46.19107 193 ASP A N 1
ATOM 80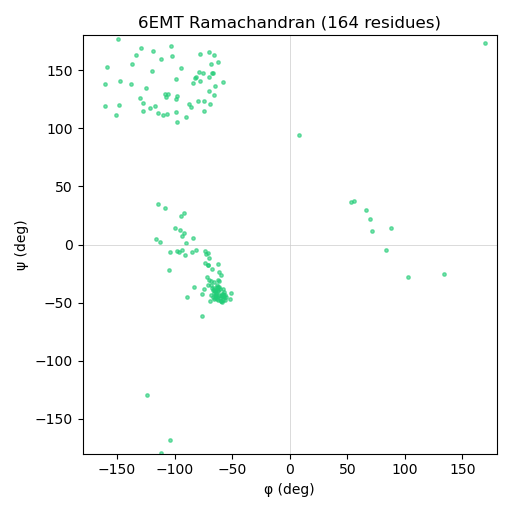4 C CA . ASP A 1 118 ? -6.51531 -12.30644 23.05821 1.000 43.90576 193 ASP A CA 1
ATOM 805 C C . ASP A 1 118 ? -7.15433 -13.68642 23.02282 1.000 45.22940 193 ASP A C 1
ATOM 806 O O . ASP A 1 118 ? -7.50176 -14.16260 21.93704 1.000 42.64877 193 ASP A O 1
ATOM 811 N N . PHE A 1 119 ? -7.32559 -14.33666 24.17020 1.000 41.02979 194 PHE A N 1
ATOM 812 C CA . PHE A 1 119 ? -7.73039 -15.73696 24.17543 1.000 52.57995 194 PHE A CA 1
ATOM 813 C C . PHE A 1 119 ? -9.23360 -15.93323 24.05436 1.000 47.39850 194 PHE A C 1
ATOM 814 O O . PHE A 1 119 ? -9.70114 -17.07333 24.14969 1.000 47.66151 194 PHE A O 1
ATOM 822 N N . ASP A 1 120 ? -9.99351 -14.86180 23.84740 1.000 43.96901 195 ASP A N 1
ATOM 823 C CA . ASP A 1 120 ? -11.39558 -14.97624 23.47921 1.000 46.30013 195 ASP A CA 1
ATOM 824 C C . ASP A 1 120 ? -11.60005 -14.99815 21.97048 1.000 46.10317 195 ASP A C 1
ATOM 825 O O . ASP A 1 120 ? -12.72011 -15.25155 21.51574 1.000 48.00532 195 ASP A O 1
ATOM 830 N N . VAL A 1 121 ? -10.54909 -14.73669 21.19157 1.000 44.32804 196 VAL A N 1
ATOM 831 C CA . VAL A 1 121 ? -10.65264 -14.77426 19.73695 1.000 44.46748 196 VAL A CA 1
ATOM 832 C C . VAL A 1 121 ? -10.82785 -16.21672 19.27674 1.000 41.47533 196 VAL A C 1
ATOM 833 O O . VAL A 1 121 ? -10.26323 -17.14926 19.86240 1.000 40.01137 196 VAL A O 1
ATOM 837 N N . LYS A 1 122 ? -11.62047 -16.41020 18.22450 1.000 43.14731 197 LYS A N 1
ATOM 838 C CA . LYS A 1 122 ? -12.06656 -17.73940 17.82806 1.000 43.95390 197 LYS A CA 1
ATOM 839 C C . LYS A 1 122 ? -11.13726 -18.43309 16.83680 1.000 43.47309 197 LYS A C 1
ATOM 840 O O . LYS A 1 122 ? -11.44123 -19.55614 16.41673 1.000 45.08919 197 LYS A O 1
ATOM 846 N N . ALA A 1 123 ? -10.02357 -17.80891 16.45246 1.000 33.96236 198 ALA A N 1
ATOM 847 C CA . ALA A 1 123 ? -9.12247 -18.42126 15.48554 1.000 37.06619 198 ALA A CA 1
ATOM 848 C C . ALA A 1 123 ? -7.74617 -17.77484 15.57218 1.000 35.37037 198 ALA A C 1
ATOM 849 O O . ALA A 1 123 ? -7.63228 -16.55096 15.67788 1.000 35.79050 198 ALA A O 1
ATOM 851 N N . PHE A 1 124 ? -6.71100 -18.61049 15.49494 1.000 30.17736 199 PHE A N 1
ATOM 852 C CA . PHE A 1 124 ? -5.31719 -18.19331 15.60944 1.000 29.81493 199 PHE A CA 1
ATOM 853 C C . PHE A 1 124 ? -4.56115 -18.72764 14.40336 1.000 32.86921 199 PHE A C 1
ATOM 854 O O . PHE A 1 124 ? -4.53102 -19.94143 14.18511 1.000 34.28469 199 PHE A O 1
ATOM 862 N N . ILE A 1 125 ? -3.94260 -17.84089 13.62951 1.000 30.72970 200 ILE A N 1
ATOM 863 C CA . ILE A 1 125 ? -3.13291 -18.26907 12.49272 1.000 30.79826 200 ILE A CA 1
ATOM 864 C C . ILE A 1 125 ? -1.70469 -18.47116 12.98598 1.000 31.39184 200 ILE A C 1
ATOM 865 O O . ILE A 1 125 ? -1.00589 -17.51091 13.32067 1.000 30.25836 200 ILE A O 1
ATOM 870 N N . ILE A 1 126 ? -1.27371 -19.73506 13.03657 1.000 26.39542 201 ILE A N 1
ATOM 871 C CA . ILE A 1 126 ? -0.00013 -20.11265 13.63977 1.000 28.83022 201 ILE A CA 1
ATOM 872 C C . ILE A 1 126 ? 1.06864 -20.41996 12.60338 1.000 28.39158 201 ILE A C 1
ATOM 873 O O . ILE A 1 126 ? 2.22621 -20.65465 12.97178 1.000 27.55534 201 ILE A O 1
ATOM 878 N N . GLY A 1 127 ? 0.71701 -20.44290 11.32261 1.000 28.15285 202 GLY A N 1
ATOM 879 C CA . GLY A 1 127 ? 1.69385 -20.70534 10.28285 1.000 29.81904 202 GLY A CA 1
ATOM 880 C C . GLY A 1 127 ? 1.21111 -20.17881 8.95813 1.000 28.12004 202 GLY A C 1
ATOM 881 O O . GLY A 1 127 ? 0.00349 -20.07368 8.71338 1.000 28.46547 202 GLY A O 1
ATOM 882 N N . GLY A 1 128 ? 2.16160 -19.83436 8.09021 1.000 29.75925 203 GLY A N 1
ATOM 883 C CA . GLY A 1 128 ? 1.82483 -19.37469 6.75760 1.000 32.28688 203 GLY A CA 1
ATOM 884 C C . GLY A 1 128 ? 2.55652 -18.12897 6.29818 1.000 37.60798 203 GLY A C 1
ATOM 885 O O . GLY A 1 128 ? 2.71755 -17.91272 5.09344 1.000 35.77862 203 GLY A O 1
ATOM 886 N N . ILE A 1 129 ? 3.00601 -17.30053 7.24467 1.000 36.94994 204 ILE A N 1
ATOM 887 C CA . ILE A 1 129 ? 3.69518 -16.06709 6.88458 1.000 42.34606 204 ILE A CA 1
ATOM 888 C C . ILE A 1 129 ? 5.00769 -16.38798 6.18377 1.000 43.30327 204 ILE A C 1
ATOM 889 O O . ILE A 1 129 ? 5.76135 -17.27646 6.60180 1.000 47.29238 204 ILE A O 1
ATOM 894 N N . VAL A 1 130 ? 5.28461 -15.66127 5.10279 1.000 47.18247 205 VAL A N 1
ATOM 895 C CA . VAL A 1 130 ? 6.50266 -15.83377 4.32126 1.000 59.38413 205 VAL A CA 1
ATOM 896 C C . VAL A 1 130 ? 7.14470 -14.46926 4.11638 1.000 73.18058 205 VAL A C 1
ATOM 897 O O . VAL A 1 130 ? 6.49248 -13.53891 3.62958 1.000 78.83495 205 VAL A O 1
ATOM 901 N N . ASP A 1 131 ? 8.41708 -14.35258 4.48768 1.000 77.99508 206 ASP A N 1
ATOM 902 C CA . ASP A 1 131 ? 9.17418 -13.12008 4.28652 1.000 82.34001 206 ASP A CA 1
ATOM 903 C C . ASP A 1 131 ? 10.67316 -13.40698 4.34327 1.000 86.43939 206 ASP A C 1
ATOM 904 O O . ASP A 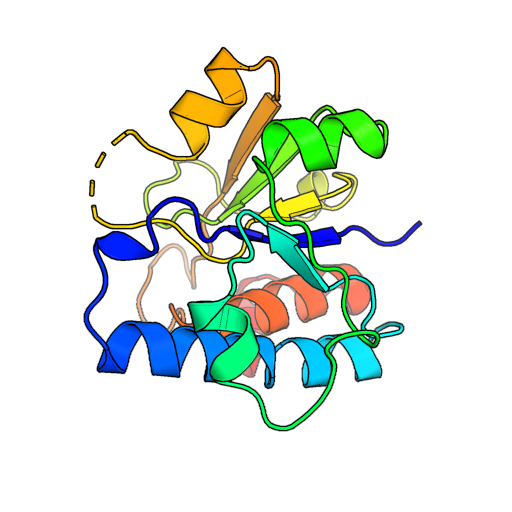1 131 ? 11.49554 -12.49087 4.37557 1.000 96.85886 206 ASP A O 1
ATOM 907 N N . PRO A 1 141 ? 2.42055 -9.91398 -1.04520 1.000 80.24083 216 PRO A N 1
ATOM 908 C CA . PRO A 1 141 ? 1.04030 -10.14566 -0.60187 1.000 75.50676 216 PRO A CA 1
ATOM 909 C C . PRO A 1 141 ? 0.96902 -10.76317 0.79378 1.000 60.30716 216 PRO A C 1
ATOM 910 O O . PRO A 1 141 ? 1.03643 -11.98222 0.92271 1.000 66.93575 216 PRO A O 1
ATOM 914 N N . LYS A 1 142 ? 0.82635 -9.92954 1.82122 1.000 63.66055 217 LYS A N 1
ATOM 915 C CA . LYS A 1 142 ? 0.79607 -10.41411 3.19527 1.000 56.27831 217 LYS A CA 1
ATOM 916 C C . LYS A 1 142 ? -0.56592 -11.00916 3.53736 1.000 49.29151 217 LYS A C 1
ATOM 917 O O . LYS A 1 142 ? -1.61044 -10.48904 3.13303 1.000 45.59809 217 LYS A O 1
ATOM 923 N N . ILE A 1 143 ? -0.53952 -12.11441 4.28782 1.000 44.92681 218 ILE A N 1
ATOM 924 C CA . ILE A 1 143 ? -1.76631 -12.78604 4.71107 1.000 50.88433 218 ILE A CA 1
ATOM 925 C C . ILE A 1 143 ? -2.66168 -11.83597 5.49722 1.000 52.24745 218 ILE A C 1
ATOM 926 O O . ILE A 1 143 ? -3.88032 -11.79131 5.28782 1.000 48.95822 218 ILE A O 1
ATOM 931 N N . GLY A 1 144 ? -2.07559 -11.06854 6.41811 1.000 51.60437 219 GLY A N 1
ATOM 932 C CA . GLY A 1 144 ? -2.86796 -10.13820 7.20636 1.000 53.56917 219 GLY A CA 1
ATOM 933 C C . GLY A 1 144 ? -3.53350 -9.06671 6.36361 1.000 51.53078 219 GLY A C 1
ATOM 934 O O . GLY A 1 144 ? -4.67934 -8.68794 6.61742 1.000 56.78253 219 GLY A O 1
ATOM 935 N N . GLU A 1 145 ? -2.82417 -8.56095 5.35138 1.000 48.84080 220 GLU A N 1
ATOM 936 C CA . GLU A 1 145 ? -3.40769 -7.55551 4.46826 1.000 56.12999 220 GLU A CA 1
ATOM 937 C C . GLU A 1 145 ? -4.56417 -8.13192 3.66135 1.000 51.82369 220 GLU A C 1
ATOM 938 O O . GLU A 1 145 ? -5.59772 -7.47509 3.48961 1.000 53.89402 220 GLU A O 1
ATOM 944 N N . GLU A 1 146 ? -4.40806 -9.35847 3.15944 1.000 50.29050 221 GLU A N 1
ATOM 945 C CA . GLU A 1 146 ? -5.47045 -9.97976 2.37480 1.000 54.23469 221 GLU A CA 1
ATOM 946 C C . GLU A 1 146 ? -6.69732 -10.26961 3.23064 1.000 48.35770 221 GLU A C 1
ATOM 947 O O . GLU A 1 146 ? -7.83372 -10.10319 2.77326 1.000 52.65178 221 GLU A O 1
ATOM 953 N N . LEU A 1 147 ? -6.49046 -10.70669 4.47282 1.000 44.51317 222 LEU A N 1
ATOM 954 C CA . LEU A 1 147 ? -7.62232 -10.93867 5.36411 1.000 43.38637 222 LEU A CA 1
ATOM 955 C C . LEU A 1 147 ? -8.35960 -9.64007 5.67345 1.000 46.55419 222 LEU A C 1
ATOM 956 O O . LEU A 1 147 ? -9.59538 -9.60224 5.65850 1.000 47.43486 222 LEU A O 1
ATOM 961 N N . GLU A 1 148 ? -7.62018 -8.56686 5.96156 1.000 48.66999 223 GLU A N 1
ATOM 962 C CA . GLU A 1 148 ? -8.26554 -7.29541 6.27132 1.000 52.21707 223 GLU A CA 1
ATOM 963 C C . GLU A 1 148 ? -9.01335 -6.74675 5.06336 1.000 55.42135 223 GLU A C 1
ATOM 964 O O . GLU A 1 148 ? -10.09765 -6.17081 5.20818 1.000 57.77896 223 GLU A O 1
ATOM 970 N N . SER A 1 149 ? -8.45580 -6.92182 3.86352 1.000 55.87624 224 SER A N 1
ATOM 971 C CA . SER A 1 149 ? -9.14846 -6.48256 2.65832 1.000 58.96824 224 SER A CA 1
ATOM 972 C C . SER A 1 149 ? -10.40560 -7.29903 2.39022 1.000 57.64162 224 SER A C 1
ATOM 973 O O . SER A 1 149 ? -11.29505 -6.82572 1.67527 1.000 60.54576 224 SER A O 1
ATOM 976 N N . ALA A 1 150 ? -10.50312 -8.50573 2.94751 1.000 53.67240 225 ALA A N 1
ATOM 977 C CA . ALA A 1 150 ? -11.70076 -9.32477 2.83035 1.000 52.55601 225 ALA A CA 1
ATOM 978 C C . ALA A 1 150 ? -12.63370 -9.16808 4.02526 1.000 56.99253 225 ALA A C 1
ATOM 979 O O . ALA A 1 150 ? -13.55749 -9.96948 4.18617 1.000 58.55477 225 ALA A O 1
ATOM 981 N N . GLY A 1 151 ? -12.41095 -8.16386 4.86793 1.000 54.41448 226 GLY A N 1
ATOM 982 C CA . GLY A 1 151 ? -13.32111 -7.87568 5.95757 1.000 56.45392 226 GLY A CA 1
ATOM 983 C C . GLY A 1 151 ? -13.05875 -8.61476 7.24959 1.000 54.11773 226 GLY A C 1
ATOM 984 O O . GLY A 1 151 ? -13.93115 -8.62320 8.12514 1.000 56.49499 226 GLY A O 1
ATOM 985 N N . ILE A 1 152 ? -11.89139 -9.23357 7.40364 1.000 49.12933 227 ILE A N 1
ATOM 986 C CA . ILE A 1 152 ? -11.53614 -9.96018 8.61755 1.000 46.21926 227 ILE A CA 1
ATOM 987 C C . ILE A 1 152 ? -10.65906 -9.06627 9.48310 1.000 48.87786 227 ILE A C 1
ATOM 988 O O . ILE A 1 152 ? -9.62744 -8.56113 9.02240 1.000 47.67857 227 ILE A O 1
ATOM 993 N N . LYS A 1 153 ? -11.06581 -8.87010 10.73503 1.000 47.91162 228 LYS A N 1
ATOM 994 C CA . LYS A 1 153 ? -10.22955 -8.15714 11.69194 1.000 48.17976 228 LYS A CA 1
ATOM 995 C C . LYS A 1 153 ? -9.02359 -9.01733 12.04878 1.000 44.59568 228 LYS A C 1
ATOM 996 O O . LYS A 1 153 ? -9.16956 -10.20555 12.34538 1.000 41.73347 228 LYS A O 1
ATOM 1002 N N . VAL A 1 154 ? -7.83207 -8.42415 12.01034 1.000 45.11483 229 VAL A N 1
ATOM 1003 C CA . VAL A 1 154 ? -6.58058 -9.14417 12.23122 1.000 42.30544 229 VAL A CA 1
ATOM 1004 C C . VAL A 1 154 ? -5.85279 -8.50847 13.40839 1.000 43.03787 229 VAL A C 1
ATOM 1005 O O . VAL A 1 154 ? -5.48762 -7.32709 13.35505 1.000 46.20332 229 VAL A O 1
ATOM 1009 N N . ARG A 1 155 ? -5.65045 -9.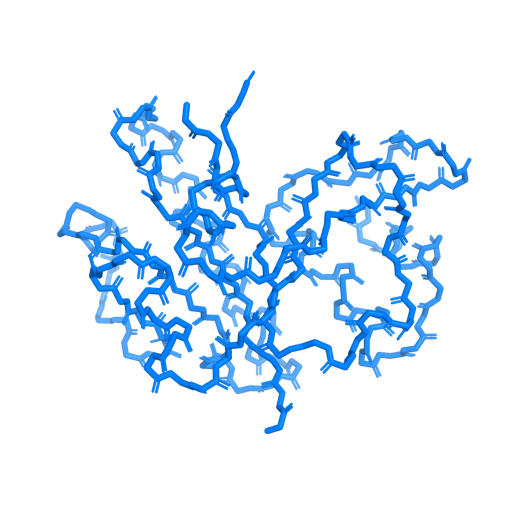28983 14.46937 1.000 40.64975 230 ARG A N 1
ATOM 1010 C CA . ARG A 1 155 ? -4.84238 -8.88434 15.61926 1.000 50.07415 230 ARG A CA 1
ATOM 1011 C C . ARG A 1 155 ? -3.45182 -9.48573 15.44631 1.000 38.88964 230 ARG A C 1
ATOM 1012 O O . ARG A 1 155 ? -3.25834 -10.68464 15.65103 1.000 36.73213 230 ARG A O 1
ATOM 1020 N N . ARG A 1 156 ? -2.48045 -8.65402 15.07853 1.000 42.83022 231 ARG A N 1
ATOM 1021 C CA . ARG A 1 156 ? -1.09823 -9.10437 14.97025 1.000 46.81540 231 ARG A CA 1
ATOM 1022 C C . ARG A 1 156 ? -0.47619 -9.15288 16.36281 1.000 38.90048 231 ARG A C 1
ATOM 1023 O O . ARG A 1 156 ? -0.46446 -8.14613 17.07905 1.000 41.18740 231 ARG A O 1
ATOM 1031 N N . ARG A 1 157 ? 0.03392 -10.32151 16.74652 1.000 41.02944 232 ARG A N 1
ATOM 1032 C CA . ARG A 1 157 ? 0.57390 -10.54465 18.08124 1.000 41.14501 232 ARG A CA 1
ATOM 1033 C C . ARG A 1 157 ? 1.86006 -11.35051 17.97940 1.000 35.26232 232 ARG A C 1
ATOM 1034 O O . ARG A 1 157 ? 1.93639 -12.30985 17.20745 1.000 36.85205 232 ARG A O 1
ATOM 1042 N N . LYS A 1 158 ? 2.86355 -10.96836 18.76599 1.000 38.99783 233 LYS A N 1
ATOM 1043 C CA . LYS A 1 158 ? 4.14571 -11.65659 18.77181 1.000 38.46224 233 LYS A CA 1
ATOM 1044 C C . LYS A 1 158 ? 4.36151 -12.38561 20.09070 1.000 39.83025 233 LYS A C 1
ATOM 1045 O O . LYS A 1 158 ? 3.73316 -12.08283 21.10881 1.000 35.96436 233 LYS A O 1
ATOM 1051 N N . ILE A 1 159 ? 5.26333 -13.36282 20.05391 1.000 34.56332 234 ILE A N 1
ATOM 1052 C CA . ILE A 1 159 ? 5.70744 -14.08297 21.24176 1.000 37.26824 234 ILE A CA 1
ATOM 1053 C C . ILE A 1 159 ? 7.13523 -13.65697 21.55187 1.000 39.73115 234 ILE A C 1
ATOM 1054 O O . ILE A 1 159 ? 8.00012 -13.66737 20.66758 1.000 38.78258 234 ILE A O 1
ATOM 1059 N N . VAL A 1 160 ? 7.38196 -13.27264 22.80433 1.000 40.20636 235 VAL A N 1
ATOM 1060 C CA . VAL A 1 160 ? 8.70532 -12.84428 23.23340 1.000 42.25504 235 VAL A CA 1
ATOM 1061 C C . VAL A 1 160 ? 9.04629 -13.51822 24.55509 1.000 40.48496 235 VAL A C 1
ATOM 1062 O O . VAL A 1 160 ? 8.18091 -14.04901 25.25345 1.000 34.22703 235 VAL A O 1
ATOM 1066 N N . LEU A 1 161 ? 10.33700 -13.49377 24.88372 1.000 37.43302 236 LEU A N 1
ATOM 1067 C CA . LEU A 1 161 ? 10.84846 -13.96438 26.16558 1.000 41.94647 236 LEU A CA 1
ATOM 1068 C C . LEU A 1 161 ? 11.70217 -12.85396 26.75657 1.000 46.26379 236 LEU A C 1
ATOM 1069 O O . LEU A 1 161 ? 12.73609 -12.49364 26.18246 1.000 48.65590 236 LEU A O 1
ATOM 1074 N N . ARG A 1 162 ? 11.26329 -12.30562 27.89244 1.000 44.54326 237 ARG A N 1
ATOM 1075 C CA . ARG A 1 162 ? 11.88851 -11.12471 28.49199 1.000 42.59993 237 ARG A CA 1
ATOM 1076 C C . ARG A 1 162 ? 11.93908 -9.96544 27.50199 1.000 50.47034 237 ARG A C 1
ATOM 1077 O O . ARG A 1 162 ? 12.91434 -9.21464 27.44860 1.000 56.32638 237 ARG A O 1
ATOM 1085 N N . GLY A 1 163 ? 10.88541 -9.82722 26.70097 1.000 52.14389 238 GLY A N 1
ATOM 1086 C CA . GLY A 1 163 ? 10.84236 -8.77989 25.70172 1.000 55.36507 238 GLY A CA 1
ATOM 1087 C C . GLY A 1 163 ? 11.75908 -8.97544 24.51571 1.000 62.52936 238 GLY A C 1
ATOM 1088 O O . GLY A 1 163 ? 11.94446 -8.03610 23.73786 1.000 72.97531 238 GLY A O 1
ATOM 1089 N N . ASP A 1 164 ? 12.33777 -10.16190 24.34566 1.000 57.32751 239 ASP A N 1
ATOM 1090 C CA . ASP A 1 164 ? 13.26365 -10.43674 23.25567 1.000 65.44814 239 ASP A CA 1
ATOM 1091 C C . ASP A 1 164 ? 12.83921 -11.71149 22.53536 1.000 56.64401 239 ASP A C 1
ATOM 1092 O O . ASP A 1 164 ? 11.97363 -12.45620 23.00103 1.000 47.78677 239 ASP A O 1
ATOM 1097 N N . VAL A 1 165 ? 13.46418 -11.95932 21.38026 1.000 63.34059 240 VAL A N 1
ATOM 1098 C CA . VAL A 1 165 ? 13.17675 -13.15390 20.58880 1.000 64.29211 240 VAL A CA 1
ATOM 1099 C C . VAL A 1 165 ? 14.15092 -14.29197 20.85826 1.000 68.04795 240 VAL A C 1
ATOM 1100 O O . VAL A 1 165 ? 13.95005 -15.39823 20.33071 1.000 72.73052 240 VAL A O 1
ATOM 1104 N N . VAL A 1 166 ? 15.19937 -14.06124 21.64758 1.000 67.30129 241 VAL A N 1
ATOM 1105 C CA . VAL A 1 166 ? 16.16099 -15.11550 21.94464 1.000 73.46512 241 VAL A CA 1
ATOM 1106 C C . VAL A 1 166 ? 15.47794 -16.20722 22.75541 1.000 69.78554 241 VAL A C 1
ATOM 1107 O O . VAL A 1 166 ? 14.83327 -15.93694 23.77747 1.000 75.27064 241 VAL A O 1
ATOM 1111 N N . GLY A 1 167 ? 15.61444 -17.45039 22.29914 1.000 61.87816 242 GLY A N 1
ATOM 1112 C CA . GLY A 1 167 ? 14.95397 -18.57136 22.92647 1.000 59.87998 242 GLY A CA 1
ATOM 1113 C C . GLY A 1 167 ? 13.52330 -18.79965 22.49669 1.000 46.57631 242 GLY A C 1
ATOM 1114 O O . GLY A 1 167 ? 12.92052 -19.79443 22.91848 1.000 60.04527 242 GLY A O 1
ATOM 1115 N N . VAL A 1 168 ? 12.94980 -17.92380 21.67362 1.000 48.60014 243 VAL A N 1
ATOM 1116 C CA . VAL A 1 168 ? 11.57653 -18.05712 21.21899 1.000 43.79825 243 VAL A CA 1
ATOM 1117 C C . VAL A 1 168 ? 11.56654 -18.96442 19.98743 1.000 49.90684 243 VAL A C 1
ATOM 1118 O O . VAL A 1 168 ? 12.18451 -18.60716 18.97249 1.000 45.44025 243 VAL A O 1
ATOM 1122 N N . PRO A 1 169 ? 10.89666 -20.11101 20.03151 1.000 46.85344 244 PRO A N 1
ATOM 1123 C CA . PRO A 1 169 ? 10.83198 -20.96946 18.84425 1.000 50.98834 244 PRO A CA 1
ATOM 1124 C C . PRO A 1 169 ? 10.02302 -20.32495 17.73038 1.000 51.03082 244 PRO A C 1
ATOM 1125 O O . PRO A 1 169 ? 9.06910 -19.58022 17.96975 1.000 57.28194 244 PRO A O 1
ATOM 1129 N N . ASP A 1 170 ? 10.41905 -20.62493 16.49453 1.000 46.19170 245 ASP A N 1
ATOM 1130 C CA . ASP A 1 170 ? 9.72669 -20.13128 15.31347 1.000 53.69327 245 ASP A CA 1
ATOM 1131 C C . ASP A 1 170 ? 9.03979 -21.23833 14.52609 1.000 48.70690 245 ASP A C 1
ATOM 1132 O O . ASP A 1 170 ? 8.44075 -20.95937 13.48209 1.000 54.86925 245 ASP A O 1
ATOM 1137 N N . ARG A 1 171 ? 9.10581 -22.47963 14.99770 1.000 37.10290 246 ARG A N 1
ATOM 1138 C CA . ARG A 1 171 ? 8.41975 -23.59030 14.35710 1.000 32.35116 246 ARG A CA 1
ATOM 1139 C C . ARG A 1 171 ? 6.95814 -23.63927 14.78489 1.000 34.07228 246 ARG A C 1
ATOM 1140 O O . ARG A 1 171 ? 6.61606 -23.36575 15.93914 1.000 29.79540 246 ARG A O 1
ATOM 1148 N N . ILE A 1 172 ? 6.10236 -24.01185 13.82820 1.000 28.18205 247 ILE A N 1
ATOM 1149 C CA . ILE A 1 172 ? 4.65362 -23.86964 13.98001 1.000 25.61904 247 ILE A CA 1
ATOM 1150 C C . ILE A 1 172 ? 4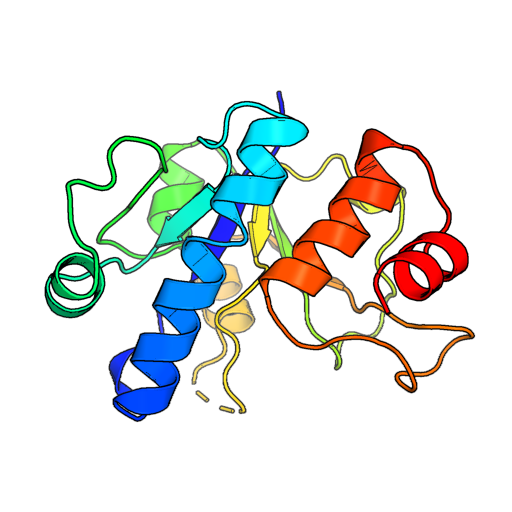.15103 -24.61856 15.20717 1.000 22.97960 247 ILE A C 1
ATOM 1151 O O . ILE A 1 172 ? 3.35252 -24.09493 15.99251 1.000 25.61879 247 ILE A O 1
ATOM 1156 N N . ASN A 1 173 ? 4.57384 -25.87166 15.36776 1.000 24.08800 248 ASN A N 1
ATOM 1157 C CA . ASN A 1 173 ? 4.01117 -26.68309 16.44142 1.000 27.43865 248 ASN A CA 1
ATOM 1158 C C . ASN A 1 173 ? 4.47076 -26.18230 17.80695 1.000 27.12644 248 ASN A C 1
ATOM 1159 O O . ASN A 1 173 ? 3.74231 -26.30638 18.79933 1.000 25.94336 248 ASN A O 1
ATOM 1164 N N . ARG A 1 174 ? 5.67259 -25.59928 17.87663 1.000 26.26489 249 ARG A N 1
ATOM 1165 C CA . ARG A 1 174 ? 6.15667 -25.04984 19.13954 1.000 30.49679 249 ARG A CA 1
ATOM 1166 C C . ARG A 1 174 ? 5.44864 -23.74728 19.48311 1.0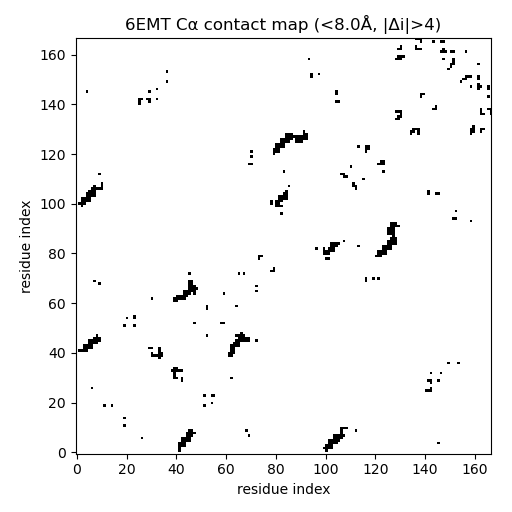00 31.87433 249 ARG A C 1
ATOM 1167 O O . ARG A 1 174 ? 5.16041 -23.48139 20.65623 1.000 27.41479 249 ARG A O 1
ATOM 1175 N N . ILE A 1 175 ? 5.18288 -22.91472 18.47404 1.000 26.48206 250 ILE A N 1
ATOM 1176 C CA . ILE A 1 175 ? 4.34551 -21.73745 18.67006 1.000 24.41833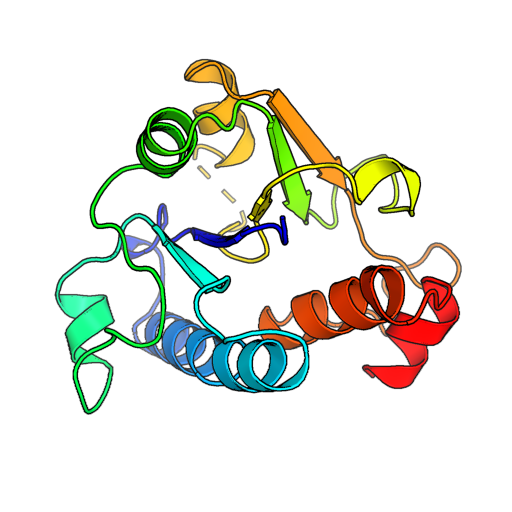 250 ILE A CA 1
ATOM 1177 C C . ILE A 1 175 ? 2.98934 -22.14992 19.21719 1.000 28.70971 250 ILE A C 1
ATOM 1178 O O . ILE A 1 175 ? 2.46966 -21.54279 20.16129 1.000 31.33726 250 ILE A O 1
ATOM 1183 N N . LEU A 1 176 ? 2.40111 -23.19725 18.63640 1.000 25.43735 251 LEU A N 1
ATOM 1184 C CA . LEU A 1 176 ? 1.13182 -23.71181 19.13669 1.000 27.92124 251 LEU A CA 1
ATOM 1185 C C . LEU A 1 176 ? 1.25250 -24.17261 20.58416 1.000 27.20399 251 LEU A C 1
ATOM 1186 O O . LEU A 1 176 ? 0.38982 -23.86186 21.41069 1.000 28.07346 251 LEU A O 1
ATOM 1191 N N . GLY A 1 177 ? 2.31132 -24.91827 20.90684 1.000 26.96294 252 GLY A N 1
ATOM 1192 C CA . GLY A 1 177 ? 2.50181 -25.36517 22.27842 1.000 29.70901 252 GLY A CA 1
ATOM 1193 C C . GLY A 1 177 ? 2.58437 -24.21633 23.26123 1.000 30.16502 252 GLY A C 1
ATOM 1194 O O . GLY A 1 177 ? 2.04278 -24.29910 24.36677 1.000 29.51408 252 GLY A O 1
ATOM 1195 N N . ILE A 1 178 ? 3.23387 -23.12152 22.86243 1.000 28.02924 253 ILE A N 1
ATOM 1196 C CA . ILE A 1 178 ? 3.31291 -21.93828 23.71444 1.000 27.14931 253 ILE A CA 1
ATOM 1197 C C . ILE A 1 178 ? 1.92216 -21.37061 23.96495 1.000 35.24827 253 ILE A C 1
ATOM 1198 O O . ILE A 1 178 ? 1.55331 -21.05730 25.10471 1.000 28.18181 253 ILE A O 1
ATOM 1203 N N . ILE A 1 179 ? 1.13045 -21.22147 22.89853 1.000 26.06804 254 ILE A N 1
ATOM 1204 C CA . ILE A 1 179 ? -0.20815 -20.65881 23.04457 1.000 25.63420 254 ILE A CA 1
ATOM 1205 C C . ILE A 1 179 ? -1.06193 -21.52990 23.95845 1.000 26.36571 254 ILE A C 1
ATOM 1206 O O . ILE A 1 179 ? -1.78295 -21.02193 24.82751 1.000 30.79138 254 ILE A O 1
ATOM 1211 N N . LEU A 1 180 ? -0.98728 -22.85293 23.78587 1.000 27.64752 255 LEU A N 1
ATOM 1212 C CA . LEU A 1 180 ? -1.82723 -23.75474 24.57131 1.000 26.57905 255 LEU A CA 1
ATOM 1213 C C . LEU A 1 180 ? -1.43918 -23.73772 26.04511 1.000 27.68347 255 LEU A C 1
ATOM 1214 O O . LEU A 1 180 ? -2.30770 -23.81180 26.92258 1.000 32.03598 255 LEU A O 1
ATOM 1219 N N . LYS A 1 181 ? -0.14210 -23.64533 26.34427 1.000 28.69860 256 LYS A N 1
ATOM 1220 C CA . LYS A 1 181 ? 0.26527 -23.52827 27.74025 1.000 29.82331 256 LYS A CA 1
ATOM 1221 C C . LYS A 1 181 ? -0.29346 -22.25613 28.37022 1.000 39.82068 256 LYS A C 1
ATOM 1222 O O . LYS A 1 181 ? -0.74145 -22.26945 29.52361 1.000 35.80871 256 LYS A O 1
ATOM 1228 N N . MET A 1 182 ? -0.28846 -21.14937 27.62410 1.000 32.17899 257 MET A N 1
ATOM 1229 C CA . MET A 1 182 ? -0.86958 -19.91208 28.13452 1.000 38.51833 257 MET A CA 1
ATOM 1230 C C . MET A 1 182 ? -2.38709 -20.01645 28.23237 1.000 35.15940 257 MET A C 1
ATOM 1231 O O . MET A 1 182 ? -2.97975 -19.67488 29.26283 1.000 36.68767 257 MET A O 1
ATOM 1236 N N . MET A 1 183 ? -3.03257 -20.49228 27.16599 1.000 34.32900 258 MET A N 1
ATOM 1237 C CA . MET A 1 183 ? -4.48708 -20.43698 27.07212 1.000 35.68693 258 MET A CA 1
ATOM 1238 C C . MET A 1 183 ? -5.16664 -21.49907 27.92895 1.000 39.32851 258 MET A C 1
ATOM 1239 O O . MET A 1 183 ? -6.16871 -21.21210 28.59382 1.000 43.34974 258 MET A O 1
ATOM 1244 N N . VAL A 1 184 ? -4.64554 -22.72276 27.92991 1.000 39.39859 259 VAL A N 1
ATOM 1245 C CA . VAL A 1 184 ? -5.28101 -23.81215 28.66696 1.000 40.35937 259 VAL A CA 1
ATOM 1246 C C . VAL A 1 184 ? -4.76559 -23.89780 30.09954 1.000 43.50611 259 VAL A C 1
ATOM 1247 O O . VAL A 1 184 ? -5.55178 -24.04265 31.03816 1.000 53.19706 259 VAL A O 1
ATOM 1251 N N . GLU A 1 185 ? -3.45321 -23.80672 30.29818 1.000 38.90305 260 GLU A N 1
ATOM 1252 C CA . GLU A 1 185 ? -2.85864 -23.97987 31.61786 1.000 39.62957 260 GLU A CA 1
ATOM 1253 C C . GLU A 1 185 ? -2.66215 -22.66921 32.36924 1.000 44.99583 260 GLU A C 1
ATOM 1254 O O . GLU A 1 185 ? -2.24596 -22.69948 33.53198 1.000 43.72828 260 GLU A O 1
ATOM 1260 N N . GLY A 1 186 ? -2.95185 -21.52763 31.74760 1.000 39.49989 261 GLY A N 1
ATOM 1261 C CA . GLY A 1 186 ? -2.82274 -20.26064 32.44120 1.000 41.26653 261 GLY A CA 1
ATOM 1262 C C . GLY A 1 186 ? -1.40276 -19.84727 32.74629 1.000 39.42053 261 GLY A C 1
ATOM 1263 O O . GLY A 1 186 ? -1.18094 -19.03881 33.65257 1.000 40.24241 261 GLY A O 1
ATOM 1264 N N . LYS A 1 187 ? -0.43010 -20.37728 32.01307 1.000 35.48136 262 LYS A N 1
ATOM 1265 C CA . LYS A 1 187 ? 0.96068 -20.03869 32.25266 1.000 38.20681 262 LYS A CA 1
ATOM 1266 C C . LYS A 1 187 ? 1.29322 -18.68770 31.63230 1.000 37.60568 262 LYS A C 1
ATOM 1267 O O . LYS A 1 187 ? 0.70211 -18.27856 30.63025 1.000 33.84132 262 LYS A O 1
ATOM 1273 N N . SER A 1 188 ? 2.22098 -17.97426 32.26573 1.000 34.38037 263 SER A N 1
ATOM 1274 C CA . SER A 1 188 ? 2.71837 -16.74298 31.67390 1.000 38.58424 263 SER A CA 1
ATOM 1275 C C . SER A 1 188 ? 3.46992 -17.05315 30.38407 1.000 35.85853 263 SER A C 1
ATOM 1276 O O . SER A 1 188 ? 3.86926 -18.19258 30.12162 1.000 33.49398 263 SER A O 1
ATOM 1279 N N . MET A 1 189 ? 3.66588 -16.01554 29.57035 1.000 31.28417 264 MET A N 1
ATOM 1280 C CA . MET A 1 189 ? 4.38481 -16.21219 28.31645 1.000 33.39014 264 MET A CA 1
ATOM 1281 C C . MET A 1 189 ? 5.82807 -16.62978 28.56723 1.000 30.40640 264 MET A C 1
ATOM 1282 O O . MET A 1 189 ? 6.34845 -17.52571 27.89148 1.000 30.26708 264 MET A O 1
ATOM 1287 N N . ASP A 1 190 ? 6.48978 -15.99082 29.53649 1.000 31.97523 265 ASP A N 1
ATOM 1288 C CA . ASP A 1 190 ? 7.85464 -16.37244 29.88608 1.000 32.88775 265 ASP A CA 1
ATOM 1289 C C . ASP A 1 190 ? 7.92916 -17.83408 30.31236 1.000 35.60832 265 ASP A C 1
ATOM 1290 O O . ASP A 1 190 ? 8.85065 -18.55657 29.91492 1.000 30.73255 265 ASP A O 1
ATOM 1295 N N . GLU A 1 191 ? 6.97987 -18.27895 31.14337 1.000 30.99911 266 GLU A N 1
ATOM 1296 C CA . GLU A 1 191 ? 6.93648 -19.67960 31.55690 1.000 32.28793 266 GLU A CA 1
ATOM 1297 C C . GLU A 1 191 ? 6.69105 -20.59463 30.36661 1.000 33.1371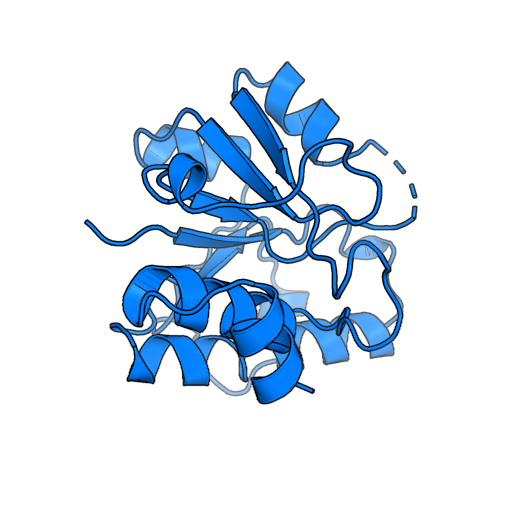2 266 GLU A C 1
ATOM 1298 O O . GLU A 1 191 ? 7.37305 -21.61239 30.19948 1.000 34.18292 266 GLU A O 1
ATOM 1304 N N . ALA A 1 192 ? 5.70863 -20.24832 29.53341 1.000 30.98415 267 ALA A N 1
ATOM 1305 C CA . ALA A 1 192 ? 5.35373 -21.10217 28.40704 1.000 31.09399 267 ALA A CA 1
ATOM 1306 C C . ALA A 1 192 ? 6.49171 -21.19731 27.39931 1.000 32.58096 267 ALA A C 1
ATOM 1307 O O . ALA A 1 192 ? 6.74278 -22.27182 26.84144 1.000 33.44692 267 ALA A O 1
ATOM 1309 N N . VAL A 1 193 ? 7.18077 -20.08392 27.13999 1.000 30.64083 268 VAL A N 1
ATOM 1310 C CA . VAL A 1 193 ? 8.31381 -20.11935 26.21939 1.000 33.23277 268 VAL A CA 1
ATOM 1311 C C . VAL A 1 193 ? 9.43986 -20.95661 26.80450 1.000 34.40478 268 VAL A C 1
ATOM 1312 O O . VAL A 1 193 ? 10.04327 -21.78534 26.11175 1.000 32.35054 268 VAL A O 1
ATOM 1316 N N . TYR A 1 194 ? 9.74175 -20.75385 28.09073 1.000 31.24326 269 TYR A N 1
ATOM 1317 C CA . TYR A 1 194 ? 10.78911 -21.53827 28.73044 1.000 31.82895 269 TYR A CA 1
ATOM 1318 C C . TYR A 1 194 ? 10.48968 -23.03153 28.65578 1.000 35.35639 269 TYR A C 1
ATOM 1319 O O . TYR A 1 194 ? 11.38509 -23.83620 28.37420 1.000 37.21871 269 TYR A O 1
ATOM 1328 N N . GLU A 1 195 ? 9.23575 -23.42296 28.90313 1.000 32.16374 270 GLU A N 1
ATOM 1329 C CA . GLU A 1 195 ? 8.89272 -24.84226 28.87178 1.000 33.47122 270 GLU A CA 1
ATOM 1330 C C . GLU A 1 195 ? 8.97960 -25.41129 27.46290 1.000 44.06628 270 GLU A C 1
ATOM 1331 O O . GLU A 1 195 ? 9.30048 -26.59249 27.29179 1.000 47.66168 270 GLU A O 1
ATOM 1337 N N . MET A 1 196 ? 8.70098 -24.59468 26.45099 1.000 37.78044 271 MET A N 1
ATOM 1338 C CA . MET A 1 196 ? 8.67053 -25.04012 25.06486 1.000 37.05277 271 MET A CA 1
ATOM 1339 C C . MET A 1 196 ? 10.00824 -24.88183 24.35749 1.000 52.06648 271 MET A C 1
ATOM 1340 O O . MET A 1 196 ? 10.07028 -25.05005 23.13481 1.000 52.76967 271 MET A O 1
ATOM 1345 N N . GLN A 1 197 ? 11.07110 -24.55969 25.08533 1.000 42.09636 272 GLN A N 1
ATOM 1346 C CA . GLN A 1 197 ? 12.38521 -24.43027 24.47190 1.000 52.43449 272 GLN A CA 1
ATOM 1347 C C . GLN A 1 197 ? 13.00199 -25.79955 24.22046 1.000 63.18190 272 GLN A C 1
ATOM 1348 O O . GLN A 1 197 ? 13.91691 -25.93745 23.41034 1.000 73.02802 272 GLN A O 1
#

Secondary structure (DSSP, 8-state):
-PPEEEEE-TTGGGS-HHHHHHHHHHHHHHHHHHHHHS-STTEEEES--HHHHTTSSS--TTSEE-SS-HHHHHHHTT--EEEEE-TT-SEEP-GGGTT-SEEEEE------HHHHHHHTT-EEEEEE--BTTB-TT---SHHHHHHHHHHHHTT---HHHHHHHT-

GO terms:
  GO:0052905 tRNA (guanosine(9)-N1)-methyltransferase activity (F, IDA)
  GO:0008033 tRNA processing (P, IDA)
  GO:0160106 tRNA (adenine(9)-N1)-methyltransferase activity (F, IDA)

B-factor: mean 45.03, std 16.54, range [18.58, 115.61]